Protein AF-A0A7S4VPU8-F1 (afdb_monomer_lite)

InterPro domains:
  IPR015421 Pyridoxal phosphate-dependent transferase, major domain [G3DSA:3.40.640.10] (9-106)
  IPR015422 Pyridoxal phosphate-dependent transferase, small domain [G3DSA:3.90.1150.10] (176-296)
  IPR015424 Pyridoxal phosphate-dependent transferase [SSF53383] (13-294)
  IPR050596 Aspartate/prephenate aminotransferase-like [PTHR46383] (11-150)

Radius of gyration: 25.76 Å; chains: 1; bounding box: 79×57×68 Å

Structure (mmCIF, N/CA/C/O backbone):
data_AF-A0A7S4VPU8-F1
#
_entry.id   AF-A0A7S4VPU8-F1
#
loop_
_atom_site.group_PDB
_atom_site.id
_atom_site.type_symbol
_atom_site.label_atom_id
_atom_site.label_alt_id
_atom_site.label_comp_id
_atom_site.label_asym_id
_atom_site.label_entity_id
_atom_site.label_seq_id
_atom_site.pdbx_PDB_ins_code
_atom_site.Cartn_x
_atom_site.Cartn_y
_atom_site.Cartn_z
_atom_site.occupancy
_atom_site.B_iso_or_equiv
_atom_site.auth_seq_id
_atom_site.auth_comp_id
_atom_site.auth_asym_id
_atom_site.auth_atom_id
_atom_site.pdbx_PDB_model_num
ATOM 1 N N . GLU A 1 1 ? 21.324 -26.898 -9.866 1.00 48.62 1 GLU A N 1
ATOM 2 C CA . GLU A 1 1 ? 22.417 -27.744 -9.329 1.00 48.62 1 GLU A CA 1
ATOM 3 C C . GLU A 1 1 ? 23.823 -27.200 -9.568 1.00 48.62 1 GLU A C 1
ATOM 5 O O . GLU A 1 1 ? 24.450 -26.834 -8.589 1.00 48.62 1 GLU A O 1
ATOM 10 N N . LYS A 1 2 ? 24.338 -27.061 -10.803 1.00 48.16 2 LYS A N 1
ATOM 11 C CA . LYS A 1 2 ? 25.737 -26.606 -11.018 1.00 48.16 2 LYS A CA 1
ATOM 12 C C . LYS A 1 2 ? 26.079 -25.228 -10.414 1.00 48.16 2 LYS A C 1
ATOM 14 O O . LYS A 1 2 ? 27.181 -25.059 -9.912 1.00 48.16 2 LYS A O 1
ATOM 19 N N . GLN A 1 3 ? 25.147 -24.268 -10.412 1.00 48.28 3 GLN A N 1
ATOM 20 C CA . GLN A 1 3 ? 25.337 -22.964 -9.749 1.00 48.28 3 GLN A CA 1
ATOM 21 C C . GLN A 1 3 ? 25.346 -23.055 -8.215 1.00 48.28 3 GLN A C 1
ATOM 23 O O . GLN A 1 3 ? 26.164 -22.396 -7.591 1.00 48.28 3 GLN A O 1
ATOM 28 N N . LEU A 1 4 ? 24.500 -23.907 -7.626 1.00 52.94 4 LEU A N 1
ATOM 29 C CA . LEU A 1 4 ? 24.455 -24.160 -6.177 1.00 52.94 4 LEU A CA 1
ATOM 30 C C . LEU A 1 4 ? 25.740 -24.829 -5.670 1.00 52.94 4 LEU A C 1
ATOM 32 O O . LEU A 1 4 ? 26.166 -24.574 -4.554 1.00 52.94 4 LEU A O 1
ATOM 36 N N . ILE A 1 5 ? 26.377 -25.655 -6.504 1.00 59.97 5 ILE A N 1
ATOM 37 C CA . ILE A 1 5 ? 27.659 -26.300 -6.181 1.00 59.97 5 ILE A CA 1
ATOM 38 C C . ILE A 1 5 ? 28.826 -25.297 -6.255 1.00 59.97 5 ILE A C 1
ATOM 40 O O . ILE A 1 5 ? 29.767 -25.396 -5.477 1.00 59.97 5 ILE A O 1
ATOM 44 N N . LEU A 1 6 ? 28.776 -24.335 -7.183 1.00 53.00 6 LEU A N 1
ATOM 45 C CA . LEU A 1 6 ? 29.828 -23.324 -7.371 1.00 53.00 6 LEU A CA 1
ATOM 46 C C . LEU A 1 6 ? 29.696 -22.119 -6.430 1.00 53.00 6 LEU A C 1
ATOM 48 O O . LEU A 1 6 ? 30.701 -21.498 -6.098 1.00 53.00 6 LEU A O 1
ATOM 52 N N . TYR A 1 7 ? 28.473 -21.792 -6.013 1.00 60.19 7 TYR A N 1
ATOM 53 C CA . TYR A 1 7 ? 28.160 -20.651 -5.157 1.00 60.19 7 TYR A CA 1
ATOM 54 C C . TYR A 1 7 ? 27.105 -21.064 -4.121 1.00 60.19 7 TYR A C 1
ATOM 56 O O . TYR A 1 7 ? 25.935 -20.683 -4.253 1.00 60.19 7 TYR A O 1
ATOM 64 N N . PRO A 1 8 ? 27.493 -21.867 -3.113 1.00 56.81 8 PRO A N 1
ATOM 65 C CA . PRO A 1 8 ? 26.570 -22.371 -2.094 1.00 56.81 8 PRO A CA 1
ATOM 66 C C . PRO A 1 8 ? 25.862 -21.247 -1.322 1.00 56.81 8 PRO A C 1
ATOM 68 O O . PRO A 1 8 ? 24.729 -21.435 -0.894 1.00 56.81 8 PRO A O 1
ATOM 71 N N . ASP A 1 9 ? 26.474 -20.060 -1.262 1.00 64.31 9 ASP A N 1
ATOM 72 C CA . ASP A 1 9 ? 25.935 -18.865 -0.603 1.00 64.31 9 ASP A CA 1
ATOM 73 C C . ASP A 1 9 ? 25.352 -17.832 -1.589 1.00 64.31 9 ASP A C 1
ATOM 75 O O . ASP A 1 9 ? 25.213 -16.651 -1.264 1.00 64.31 9 ASP A O 1
ATOM 79 N N . SER A 1 10 ? 25.048 -18.230 -2.832 1.00 72.06 10 SER A N 1
ATOM 80 C CA . SER A 1 10 ? 24.437 -17.304 -3.792 1.00 72.06 10 SER A CA 1
ATOM 81 C C . SER A 1 10 ? 22.988 -16.996 -3.417 1.00 72.06 10 SER A C 1
ATOM 83 O O . SER A 1 10 ? 22.146 -17.882 -3.294 1.00 72.06 10 SER A O 1
ATOM 85 N N . PHE A 1 11 ? 22.690 -15.708 -3.277 1.00 84.50 11 PHE A N 1
ATOM 86 C CA . PHE A 1 11 ? 21.339 -15.193 -3.107 1.00 84.50 11 PHE A CA 1
ATOM 87 C C . PHE A 1 11 ? 21.013 -14.215 -4.233 1.00 84.50 11 PHE A C 1
ATOM 89 O O . PHE A 1 11 ? 21.898 -13.659 -4.883 1.00 84.50 11 PHE A O 1
ATOM 96 N N . SER A 1 12 ? 19.723 -14.006 -4.471 1.00 87.12 12 SER A N 1
ATOM 97 C CA . SER A 1 12 ? 19.222 -12.926 -5.317 1.00 87.12 12 SER A CA 1
ATOM 98 C C . SER A 1 12 ? 18.363 -12.003 -4.473 1.00 87.12 12 SER A C 1
ATOM 100 O O . SER A 1 12 ? 17.673 -12.449 -3.557 1.00 87.12 12 SER A O 1
ATOM 102 N N . VAL A 1 13 ? 18.407 -10.715 -4.784 1.00 90.94 13 VAL A N 1
ATOM 103 C CA . VAL A 1 13 ? 17.606 -9.695 -4.111 1.00 90.94 13 VAL A CA 1
ATOM 104 C C . VAL A 1 13 ? 16.544 -9.219 -5.087 1.00 90.94 13 VAL A C 1
ATOM 106 O O . VAL A 1 13 ? 16.871 -8.729 -6.164 1.00 90.94 13 VAL A O 1
ATOM 109 N N . LEU A 1 14 ? 15.273 -9.353 -4.718 1.00 93.88 14 LEU A N 1
ATOM 110 C CA . LEU A 1 14 ? 14.167 -8.780 -5.476 1.00 93.88 14 LEU A CA 1
ATOM 111 C C . LEU A 1 14 ? 13.757 -7.454 -4.834 1.00 93.88 14 LEU A C 1
ATOM 113 O O . LEU A 1 14 ? 13.316 -7.425 -3.688 1.00 93.88 14 LEU A O 1
ATOM 117 N N . LEU A 1 15 ? 13.899 -6.367 -5.582 1.00 93.75 15 LEU A N 1
ATOM 118 C CA . LEU A 1 15 ? 13.431 -5.042 -5.204 1.00 93.75 15 LEU A CA 1
ATOM 119 C C . LEU A 1 15 ? 12.098 -4.772 -5.894 1.00 93.75 15 LEU A C 1
ATOM 121 O O . LEU A 1 15 ? 12.052 -4.459 -7.085 1.00 93.75 15 LEU A O 1
ATOM 125 N N . ASP A 1 16 ? 11.014 -4.919 -5.140 1.00 92.75 16 ASP A N 1
ATOM 126 C CA . ASP A 1 16 ? 9.670 -4.559 -5.583 1.00 92.75 16 ASP A CA 1
ATOM 127 C C . ASP A 1 16 ? 9.411 -3.070 -5.305 1.00 92.75 16 ASP A C 1
ATOM 129 O O . ASP A 1 16 ? 8.914 -2.676 -4.250 1.00 92.75 16 ASP A O 1
ATOM 133 N N . GLU A 1 17 ? 9.801 -2.222 -6.256 1.00 91.00 17 GLU A N 1
ATOM 134 C CA . GLU A 1 17 ? 9.734 -0.761 -6.149 1.00 91.00 17 GLU A CA 1
ATOM 135 C C . GLU A 1 17 ? 8.535 -0.189 -6.931 1.00 91.00 17 GLU A C 1
ATOM 137 O O . GLU A 1 17 ? 8.572 0.902 -7.498 1.00 91.00 17 GLU A O 1
ATOM 142 N N . VAL A 1 18 ? 7.408 -0.906 -6.965 1.00 91.19 18 VAL A N 1
ATOM 143 C CA . VAL A 1 18 ? 6.222 -0.486 -7.738 1.00 91.19 18 VAL A CA 1
ATOM 144 C C . VAL A 1 18 ? 5.605 0.842 -7.282 1.00 91.19 18 VAL A C 1
ATOM 146 O O . VAL A 1 18 ? 4.881 1.464 -8.057 1.00 91.19 18 VAL A O 1
ATOM 149 N N . TYR A 1 19 ? 5.882 1.305 -6.060 1.00 88.69 19 TYR A N 1
ATOM 150 C CA . TYR A 1 19 ? 5.407 2.601 -5.553 1.00 88.69 19 TYR A CA 1
ATOM 151 C C . TYR A 1 19 ? 6.328 3.783 -5.878 1.00 88.69 19 TYR A C 1
ATOM 153 O O . TYR A 1 19 ? 5.991 4.918 -5.532 1.00 88.69 19 TYR A O 1
ATOM 161 N N . THR A 1 20 ? 7.442 3.555 -6.580 1.00 83.88 20 THR A N 1
ATOM 162 C CA . THR A 1 20 ? 8.326 4.627 -7.052 1.00 83.88 20 THR A CA 1
ATOM 163 C C . THR A 1 20 ? 7.531 5.700 -7.797 1.00 83.88 20 THR A C 1
ATOM 165 O O . THR A 1 20 ? 6.720 5.394 -8.674 1.00 83.88 20 THR A O 1
ATOM 168 N N . GLY A 1 21 ? 7.732 6.963 -7.408 1.00 77.25 21 GLY A N 1
ATOM 169 C CA . GLY A 1 21 ? 6.981 8.122 -7.904 1.00 77.25 21 GLY A CA 1
ATOM 170 C C . GLY A 1 21 ? 5.843 8.597 -6.989 1.00 77.25 21 GLY A C 1
ATOM 171 O O . GLY A 1 21 ? 5.365 9.715 -7.163 1.00 77.25 21 GLY A O 1
ATOM 172 N N . ILE A 1 22 ? 5.428 7.802 -5.993 1.00 79.12 22 ILE A N 1
ATOM 173 C CA . ILE A 1 22 ? 4.478 8.207 -4.925 1.00 79.12 22 ILE A CA 1
ATOM 174 C C . ILE A 1 22 ? 5.218 8.504 -3.609 1.00 79.12 22 ILE A C 1
ATOM 176 O O . ILE A 1 22 ? 4.622 8.880 -2.601 1.00 79.12 22 ILE A O 1
ATOM 180 N N . ASP A 1 23 ? 6.539 8.367 -3.614 1.00 71.25 23 ASP A N 1
ATOM 181 C CA . ASP A 1 23 ? 7.412 8.661 -2.493 1.00 71.25 23 ASP A CA 1
ATOM 182 C C . ASP A 1 23 ? 7.224 10.084 -1.961 1.00 71.25 23 ASP A C 1
ATOM 184 O O . ASP A 1 23 ? 7.377 11.079 -2.669 1.00 71.25 23 ASP A O 1
ATOM 188 N N . GLY A 1 24 ? 6.811 10.154 -0.696 1.00 56.97 24 GLY A N 1
ATOM 189 C CA . GLY A 1 24 ? 6.490 11.395 -0.019 1.00 56.97 24 GLY A CA 1
ATOM 190 C C . GLY A 1 24 ? 7.763 12.118 0.374 1.00 56.97 24 GLY A C 1
ATOM 191 O O . GLY A 1 24 ? 8.308 11.843 1.435 1.00 56.97 24 GLY A O 1
ATOM 192 N N . ASP A 1 25 ? 8.194 13.062 -0.452 1.00 57.09 25 ASP A N 1
ATOM 193 C CA . ASP A 1 25 ? 9.093 14.112 0.002 1.00 57.09 25 ASP A CA 1
ATOM 194 C C . ASP A 1 25 ? 8.742 15.438 -0.667 1.00 57.09 25 ASP A C 1
ATOM 196 O O . ASP A 1 25 ? 9.313 15.870 -1.669 1.00 57.09 25 ASP A O 1
ATOM 200 N N . VAL A 1 26 ? 7.681 16.045 -0.141 1.00 54.47 26 VAL A N 1
ATOM 201 C CA . VAL A 1 26 ? 7.281 17.401 -0.494 1.00 54.47 26 VAL A CA 1
ATOM 202 C C . VAL A 1 26 ? 7.466 18.256 0.753 1.00 54.47 26 VAL A C 1
ATOM 204 O O . VAL A 1 26 ? 6.573 18.347 1.592 1.00 54.47 26 VAL A O 1
ATOM 207 N N . GLY A 1 27 ? 8.638 18.876 0.875 1.00 53.28 27 GLY A N 1
ATOM 208 C CA . GLY A 1 27 ? 8.821 20.034 1.750 1.00 53.28 27 GLY A CA 1
ATOM 209 C C . GLY A 1 27 ? 9.150 19.750 3.213 1.00 53.28 27 GLY A C 1
ATOM 210 O O . GLY A 1 27 ? 8.793 20.564 4.060 1.00 53.28 27 GLY A O 1
ATOM 211 N N . TYR A 1 28 ? 9.831 18.648 3.543 1.00 48.34 28 TYR A N 1
ATOM 212 C CA . TYR A 1 28 ? 10.593 18.630 4.792 1.00 48.34 28 TYR A CA 1
ATOM 213 C C . TYR A 1 28 ? 12.040 18.987 4.484 1.00 48.34 28 TYR A C 1
ATOM 215 O O . TYR A 1 28 ? 12.716 18.264 3.758 1.00 48.34 28 TYR A O 1
ATOM 223 N N . GLU A 1 29 ? 12.502 20.119 5.011 1.00 48.03 29 GLU A N 1
ATOM 224 C CA . GLU A 1 29 ? 13.916 20.488 5.006 1.00 48.03 29 GLU A CA 1
ATOM 225 C C . GLU A 1 29 ? 14.699 19.378 5.732 1.00 48.03 29 GLU A C 1
ATOM 227 O O . GLU A 1 29 ? 14.724 19.313 6.958 1.00 48.03 29 GLU A O 1
ATOM 232 N N . GLY A 1 30 ? 15.241 18.420 4.975 1.00 51.25 30 GLY A N 1
ATOM 233 C CA . GLY A 1 30 ? 15.944 17.244 5.504 1.00 51.25 30 GLY A CA 1
ATOM 234 C C . GLY A 1 30 ? 15.257 15.892 5.280 1.00 51.25 30 GLY A C 1
ATOM 235 O O . GLY A 1 30 ? 15.812 14.871 5.685 1.00 51.25 30 GLY A O 1
ATOM 236 N N . GLY A 1 31 ? 14.094 15.844 4.624 1.00 51.44 31 GLY A N 1
ATOM 237 C CA . GLY A 1 31 ? 13.607 14.606 4.019 1.00 51.44 31 GLY A CA 1
ATOM 238 C C . GLY A 1 31 ? 14.534 14.218 2.868 1.00 51.44 31 GLY A C 1
ATOM 239 O O . GLY A 1 31 ? 14.919 15.057 2.058 1.00 51.44 31 GLY A O 1
ATOM 240 N N . GLY A 1 32 ? 14.998 12.973 2.846 1.00 57.16 32 GLY A N 1
ATOM 241 C CA . GLY A 1 32 ? 15.612 12.416 1.651 1.00 57.16 32 GLY A CA 1
ATOM 242 C C . GLY A 1 32 ? 14.512 11.750 0.841 1.00 57.16 32 GLY A C 1
ATOM 243 O O . GLY A 1 32 ? 13.932 10.777 1.323 1.00 57.16 32 GLY A O 1
ATOM 244 N N . GLY A 1 33 ? 14.235 12.242 -0.369 1.00 65.50 33 GLY A N 1
ATOM 245 C CA . GLY A 1 33 ? 13.358 11.555 -1.322 1.00 65.50 33 GLY A CA 1
ATOM 246 C C . GLY A 1 33 ? 13.757 10.086 -1.484 1.00 65.50 33 GLY A C 1
ATOM 247 O O . GLY A 1 33 ? 14.903 9.724 -1.195 1.00 65.50 33 GLY A O 1
ATOM 248 N N . HIS A 1 34 ? 12.829 9.225 -1.926 1.00 74.44 34 HIS A N 1
ATOM 249 C CA . HIS A 1 34 ? 13.103 7.789 -1.997 1.00 74.44 34 HIS A CA 1
ATOM 250 C C . HIS A 1 34 ? 14.383 7.536 -2.790 1.00 74.44 34 HIS A C 1
ATOM 252 O O . HIS A 1 34 ? 14.505 7.877 -3.969 1.00 74.44 34 HIS A O 1
ATOM 258 N N . ALA A 1 35 ? 15.351 6.928 -2.118 1.00 75.38 35 ALA A N 1
ATOM 259 C CA . ALA A 1 35 ? 16.591 6.510 -2.723 1.00 75.38 35 ALA A CA 1
ATOM 260 C C . ALA A 1 35 ? 16.571 4.988 -2.806 1.00 75.38 35 ALA A C 1
ATOM 262 O O . ALA A 1 35 ? 16.745 4.308 -1.794 1.00 75.38 35 ALA A O 1
ATOM 263 N N . SER A 1 36 ? 16.364 4.468 -4.019 1.00 82.75 36 SER A N 1
ATOM 264 C CA . SER A 1 36 ? 16.482 3.035 -4.285 1.00 82.75 36 SER A CA 1
ATOM 265 C C . SER A 1 36 ? 17.820 2.521 -3.756 1.00 82.75 36 SER A C 1
ATOM 267 O O . SER A 1 36 ? 18.866 3.158 -3.947 1.00 82.75 36 SER A O 1
ATOM 269 N N . ILE A 1 37 ? 17.811 1.338 -3.139 1.00 85.06 37 ILE A N 1
ATOM 270 C CA . ILE A 1 37 ? 19.037 0.686 -2.656 1.00 85.06 37 ILE A CA 1
ATOM 271 C C . ILE A 1 37 ? 20.047 0.473 -3.793 1.00 85.06 37 ILE A C 1
ATOM 273 O O . ILE A 1 37 ? 21.251 0.469 -3.544 1.00 85.06 37 ILE A O 1
ATOM 277 N N . LEU A 1 38 ? 19.594 0.409 -5.054 1.00 86.62 38 LEU A N 1
ATOM 278 C CA . LEU A 1 38 ? 20.466 0.377 -6.232 1.00 86.62 38 LEU A CA 1
ATOM 279 C C . LEU A 1 38 ? 21.478 1.529 -6.264 1.00 86.62 38 LEU A C 1
ATOM 281 O O . LEU A 1 38 ? 22.622 1.331 -6.688 1.00 86.62 38 LEU A O 1
ATOM 285 N N . LYS A 1 39 ? 21.090 2.717 -5.780 1.00 85.50 39 LYS A N 1
ATOM 286 C CA . LYS A 1 39 ? 21.964 3.896 -5.706 1.00 85.50 39 LYS A CA 1
ATOM 287 C C . LYS A 1 39 ? 23.205 3.624 -4.853 1.00 85.50 39 LYS A C 1
ATOM 289 O O . LYS A 1 39 ? 24.291 4.066 -5.215 1.00 85.50 39 LYS A O 1
ATOM 294 N N . TYR A 1 40 ? 23.047 2.859 -3.775 1.00 88.06 40 TYR A N 1
ATOM 295 C CA . TYR A 1 40 ? 24.095 2.566 -2.792 1.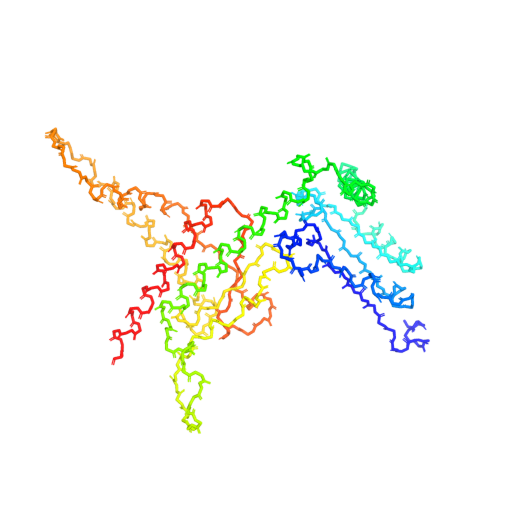00 88.06 40 TYR A CA 1
ATOM 296 C C . TYR A 1 40 ? 24.700 1.164 -2.942 1.00 88.06 40 TYR A C 1
ATOM 298 O O . TYR A 1 40 ? 25.739 0.872 -2.354 1.00 88.06 40 TYR A O 1
ATOM 306 N N . ALA A 1 41 ? 24.071 0.291 -3.731 1.00 88.94 41 ALA A N 1
ATOM 307 C CA . ALA A 1 41 ? 24.530 -1.072 -3.949 1.00 88.94 41 ALA A CA 1
ATOM 308 C C . ALA A 1 41 ? 25.903 -1.101 -4.639 1.00 88.94 41 ALA A C 1
ATOM 310 O O . ALA A 1 41 ? 26.120 -0.420 -5.647 1.00 88.94 41 ALA A O 1
ATOM 311 N N . SER A 1 42 ? 26.807 -1.941 -4.127 1.00 90.56 42 SER A N 1
ATOM 312 C CA . SER A 1 42 ? 28.092 -2.226 -4.771 1.00 90.56 42 SER A CA 1
ATOM 313 C C . SER A 1 42 ? 27.882 -2.890 -6.142 1.00 90.56 42 SER A C 1
ATOM 315 O O . SER A 1 42 ? 26.840 -3.513 -6.368 1.00 90.56 42 SER A O 1
ATOM 317 N N . PRO A 1 43 ? 28.861 -2.833 -7.066 1.00 87.94 43 PRO A N 1
ATOM 318 C CA . PRO A 1 43 ? 28.749 -3.510 -8.360 1.00 87.94 43 PRO A CA 1
ATOM 319 C C . PRO A 1 43 ? 28.426 -5.007 -8.242 1.00 87.94 43 PRO A C 1
ATOM 321 O O . PRO A 1 43 ? 27.606 -5.520 -8.997 1.00 87.94 43 PRO A O 1
ATOM 324 N N . ALA A 1 44 ? 29.016 -5.694 -7.256 1.00 86.06 44 ALA A N 1
ATOM 325 C CA . ALA A 1 44 ? 28.739 -7.105 -6.996 1.00 86.06 44 ALA A CA 1
ATOM 326 C C . ALA A 1 44 ? 27.279 -7.340 -6.574 1.00 86.06 44 ALA A C 1
ATOM 328 O O . ALA A 1 44 ? 26.641 -8.259 -7.078 1.00 86.06 44 ALA A O 1
ATOM 329 N N . LEU A 1 45 ? 26.732 -6.484 -5.704 1.00 86.56 45 LEU A N 1
ATOM 330 C CA . LEU A 1 45 ? 25.343 -6.588 -5.258 1.00 86.56 45 LEU A CA 1
ATOM 331 C C . LEU A 1 45 ? 24.350 -6.260 -6.387 1.00 86.56 45 LEU A C 1
ATOM 333 O O . LEU A 1 45 ? 23.330 -6.929 -6.516 1.00 86.56 45 LEU A O 1
ATOM 337 N N . ARG A 1 46 ? 24.658 -5.285 -7.254 1.00 88.44 46 ARG A N 1
ATOM 338 C CA . ARG A 1 46 ? 23.816 -4.952 -8.421 1.00 88.44 46 ARG A CA 1
ATOM 339 C C . ARG A 1 46 ? 23.627 -6.144 -9.365 1.00 88.44 46 ARG A C 1
ATOM 341 O O . ARG A 1 46 ? 22.527 -6.332 -9.871 1.00 88.44 46 ARG A O 1
ATOM 348 N N . ASN A 1 47 ? 24.653 -6.987 -9.514 1.00 87.75 47 ASN A N 1
ATOM 349 C CA . ASN A 1 47 ? 24.609 -8.192 -10.354 1.00 87.75 47 ASN A CA 1
ATOM 350 C C . ASN A 1 47 ? 23.669 -9.287 -9.845 1.00 87.75 47 ASN A C 1
ATOM 352 O O . ASN A 1 47 ? 23.354 -10.201 -10.600 1.00 87.75 47 ASN A O 1
ATOM 356 N N . VAL A 1 48 ? 23.214 -9.205 -8.595 1.00 87.69 48 VAL A N 1
ATOM 357 C CA . VAL A 1 48 ? 22.259 -10.161 -8.017 1.00 87.69 48 VAL A CA 1
ATOM 358 C C . VAL A 1 48 ? 20.925 -9.512 -7.647 1.00 87.69 48 VAL A C 1
ATOM 360 O O . VAL A 1 48 ? 20.053 -10.174 -7.085 1.00 87.69 48 VAL A O 1
ATOM 363 N N . ILE A 1 49 ? 20.753 -8.223 -7.958 1.00 92.25 49 ILE A N 1
ATOM 364 C CA . ILE A 1 49 ? 19.504 -7.498 -7.753 1.00 92.25 49 ILE A CA 1
ATOM 365 C C . ILE A 1 49 ? 18.639 -7.581 -9.013 1.00 92.25 49 ILE A C 1
ATOM 367 O O . ILE A 1 49 ? 19.076 -7.235 -10.112 1.00 92.25 49 ILE A O 1
ATOM 371 N N . PHE A 1 50 ? 17.378 -7.949 -8.820 1.00 94.25 50 PHE A N 1
ATOM 372 C CA . PHE A 1 50 ? 16.294 -7.715 -9.762 1.00 94.25 50 PHE A CA 1
ATOM 373 C C . PHE A 1 50 ? 15.454 -6.555 -9.249 1.00 94.25 50 PHE A C 1
ATOM 375 O O . PHE A 1 50 ? 14.886 -6.645 -8.164 1.00 94.25 50 PHE A O 1
ATOM 382 N N . ILE A 1 51 ? 15.341 -5.483 -10.021 1.00 93.94 51 ILE A N 1
ATOM 383 C CA . ILE A 1 51 ? 14.377 -4.419 -9.743 1.00 93.94 51 ILE A CA 1
ATOM 384 C C . ILE A 1 51 ? 13.117 -4.643 -10.564 1.00 93.94 51 ILE A C 1
ATOM 386 O O . ILE A 1 51 ? 13.197 -4.921 -11.759 1.00 93.94 51 ILE A O 1
ATOM 390 N N . THR A 1 52 ? 11.963 -4.506 -9.920 1.00 94.00 52 THR A N 1
ATOM 391 C CA . THR A 1 52 ? 10.646 -4.552 -10.553 1.00 94.00 52 THR A CA 1
ATOM 392 C C . THR A 1 52 ? 9.958 -3.208 -10.375 1.00 94.00 52 THR A C 1
ATOM 394 O O . THR A 1 52 ? 9.748 -2.762 -9.249 1.00 94.00 52 THR A O 1
ATOM 397 N N . LEU A 1 53 ? 9.575 -2.579 -11.487 1.00 91.62 53 LEU A N 1
ATOM 398 C CA . LEU A 1 53 ? 8.734 -1.380 -11.504 1.00 91.62 53 LEU A CA 1
ATOM 399 C C . LEU A 1 53 ? 7.432 -1.666 -12.259 1.00 91.62 53 LEU A C 1
ATOM 401 O O . LEU A 1 53 ? 7.388 -2.499 -13.166 1.00 91.62 53 LEU A O 1
ATOM 405 N N . SER A 1 54 ? 6.359 -0.946 -11.925 1.00 93.12 54 SER A N 1
ATOM 406 C CA . SER A 1 54 ? 5.060 -1.083 -12.594 1.00 93.12 54 SER A CA 1
ATOM 407 C C . SER A 1 54 ? 4.390 0.263 -12.820 1.00 93.12 54 SER A C 1
ATOM 409 O O . SER A 1 54 ? 4.369 1.108 -11.929 1.00 93.12 54 SER A O 1
ATOM 411 N N . ILE A 1 55 ? 3.725 0.419 -13.970 1.00 92.62 55 ILE A N 1
ATOM 412 C CA . ILE A 1 55 ? 2.862 1.582 -14.234 1.00 92.62 55 ILE A CA 1
ATOM 413 C C . ILE A 1 55 ? 1.544 1.547 -13.468 1.00 92.62 55 ILE A C 1
ATOM 415 O O . ILE A 1 55 ? 0.802 2.521 -13.495 1.00 92.62 55 ILE A O 1
ATOM 419 N N . SER A 1 56 ? 1.240 0.457 -12.761 1.00 91.12 56 SER A N 1
ATOM 420 C CA . SER A 1 56 ? -0.029 0.311 -12.042 1.00 91.12 56 SER A CA 1
ATOM 421 C C . SER A 1 56 ? -0.212 1.312 -10.901 1.00 91.12 56 SER A C 1
ATOM 423 O O . SER A 1 56 ? -1.328 1.493 -10.418 1.00 91.12 56 SER A O 1
ATOM 425 N N . LYS A 1 57 ? 0.893 1.888 -10.419 1.00 88.81 57 LYS A N 1
ATOM 426 C CA . LYS A 1 57 ? 0.963 2.720 -9.216 1.00 88.81 57 LYS A CA 1
ATOM 427 C C . LYS A 1 57 ? 1.725 4.008 -9.540 1.00 88.81 57 LYS A C 1
ATOM 429 O O . LYS A 1 57 ? 1.279 4.744 -10.406 1.00 88.81 57 LYS A O 1
ATOM 434 N N . GLY A 1 58 ? 2.843 4.302 -8.881 1.00 78.75 58 GLY A N 1
ATOM 435 C CA . GLY A 1 58 ? 3.455 5.632 -8.946 1.00 78.75 58 GLY A CA 1
ATOM 436 C C . GLY A 1 58 ? 4.038 6.022 -10.291 1.00 78.75 58 GLY A C 1
ATOM 437 O O . GLY A 1 58 ? 3.957 7.187 -10.664 1.00 78.75 58 GLY A O 1
ATOM 438 N N . LEU A 1 59 ? 4.527 5.046 -11.056 1.00 80.06 59 LEU A N 1
ATOM 439 C CA . LEU A 1 59 ? 5.157 5.305 -12.346 1.00 80.06 59 LEU A CA 1
ATOM 440 C C . LEU A 1 59 ? 4.173 5.820 -13.413 1.00 80.06 59 LEU A C 1
ATOM 442 O O . LEU A 1 59 ? 4.576 6.570 -14.295 1.00 80.06 59 LEU A O 1
ATOM 446 N N . GLY A 1 60 ? 2.896 5.425 -13.358 1.00 83.50 60 GLY A N 1
ATOM 447 C CA . GLY A 1 60 ? 1.924 5.809 -14.392 1.00 83.50 60 GLY A CA 1
ATOM 448 C C . GLY A 1 60 ? 0.453 5.847 -13.979 1.00 83.50 60 GLY A C 1
ATOM 449 O O . GLY A 1 60 ? -0.373 6.290 -14.767 1.00 83.50 60 GLY A O 1
ATOM 450 N N . GLY A 1 61 ? 0.094 5.388 -12.779 1.00 86.88 61 GLY A N 1
ATOM 451 C CA . GLY A 1 61 ? -1.285 5.387 -12.280 1.00 86.88 61 GLY A CA 1
ATOM 452 C C . GLY A 1 61 ? -2.264 4.563 -13.124 1.00 86.88 61 GLY A C 1
ATOM 453 O O . GLY A 1 61 ? -3.464 4.811 -13.075 1.00 86.88 61 GLY A O 1
ATOM 454 N N . ALA A 1 62 ? -1.773 3.598 -13.906 1.00 90.25 62 ALA A N 1
ATOM 455 C CA . ALA A 1 62 ? -2.529 2.885 -14.933 1.00 90.25 62 ALA A CA 1
ATOM 456 C C . ALA A 1 62 ? -2.602 1.368 -14.651 1.00 90.25 62 ALA A C 1
ATOM 458 O O . ALA A 1 62 ? -2.048 0.563 -15.405 1.00 90.25 62 ALA A O 1
ATOM 459 N N . PRO A 1 63 ? -3.290 0.922 -13.579 1.00 91.06 63 PRO A N 1
ATOM 460 C CA . PRO A 1 63 ? -3.350 -0.498 -13.210 1.00 91.06 63 PRO A CA 1
ATOM 461 C C . PRO A 1 63 ? -3.959 -1.387 -14.302 1.00 91.06 63 PRO A C 1
ATOM 463 O O . PRO A 1 63 ? -3.539 -2.533 -14.467 1.00 91.06 63 PRO A O 1
ATOM 466 N N . GLY A 1 64 ? -4.901 -0.858 -15.090 1.00 92.44 64 GLY A N 1
ATOM 467 C CA . GLY A 1 64 ? -5.514 -1.571 -16.215 1.00 92.44 64 GLY A CA 1
ATOM 468 C C . GLY A 1 64 ? -4.572 -1.810 -17.396 1.00 92.44 64 GLY A C 1
ATOM 469 O O . GLY A 1 64 ? -4.815 -2.709 -18.193 1.00 92.44 64 GLY A O 1
ATOM 470 N N . ALA A 1 65 ? -3.469 -1.064 -17.492 1.00 92.81 65 ALA A N 1
ATOM 471 C CA . ALA A 1 65 ? -2.508 -1.245 -18.571 1.00 92.81 65 ALA A CA 1
ATOM 472 C C . ALA A 1 65 ? -1.600 -2.461 -18.353 1.00 92.81 65 ALA A C 1
ATOM 474 O O . ALA A 1 65 ? -1.009 -2.939 -19.316 1.00 92.81 65 ALA A O 1
ATOM 475 N N . ARG A 1 66 ? -1.515 -3.007 -17.128 1.00 92.75 66 ARG A N 1
ATOM 476 C CA . ARG A 1 66 ? -0.834 -4.287 -16.842 1.00 92.75 66 ARG A CA 1
ATOM 477 C C . ARG A 1 66 ? 0.596 -4.364 -17.398 1.00 92.75 66 ARG A C 1
ATOM 479 O O . ARG A 1 66 ? 1.019 -5.412 -17.875 1.00 92.75 66 ARG A O 1
ATOM 486 N N . ALA A 1 67 ? 1.336 -3.258 -17.329 1.00 94.50 67 ALA A N 1
ATOM 487 C CA . ALA A 1 67 ? 2.745 -3.224 -17.694 1.00 94.50 67 ALA A CA 1
ATOM 488 C C . ALA A 1 67 ? 3.650 -2.913 -16.501 1.00 94.50 67 ALA A C 1
ATOM 490 O O . ALA A 1 67 ? 3.275 -2.324 -15.480 1.00 94.50 67 ALA A O 1
ATOM 491 N N . GLY A 1 68 ? 4.884 -3.339 -16.674 1.00 93.56 68 GLY A N 1
ATOM 492 C CA . GLY A 1 68 ? 5.999 -3.119 -15.787 1.00 93.56 68 GLY A CA 1
ATOM 493 C C . GLY A 1 68 ? 7.254 -3.569 -16.506 1.00 93.56 68 GLY A C 1
ATOM 494 O O . GLY A 1 68 ? 7.186 -4.091 -17.622 1.00 93.56 68 GLY A O 1
ATOM 495 N N . PHE A 1 69 ? 8.389 -3.370 -15.867 1.00 90.81 69 PHE A N 1
ATOM 496 C CA . PHE A 1 69 ? 9.619 -3.976 -16.331 1.00 90.81 69 PHE A CA 1
ATOM 497 C C . PHE A 1 69 ? 10.378 -4.546 -15.149 1.00 90.81 69 PHE A C 1
ATOM 499 O O . PHE A 1 69 ? 10.243 -4.092 -14.010 1.00 90.81 69 PHE A O 1
ATOM 506 N N . VAL A 1 70 ? 11.173 -5.554 -15.469 1.00 93.12 70 VAL A N 1
ATOM 507 C CA . VAL A 1 70 ? 12.164 -6.128 -14.581 1.00 93.12 70 VAL A CA 1
ATOM 508 C C . VAL A 1 70 ? 13.534 -5.839 -15.174 1.00 93.12 70 VAL A C 1
ATOM 510 O O . VAL A 1 70 ? 13.723 -5.966 -16.385 1.00 93.12 70 VAL A O 1
ATOM 513 N N . ALA A 1 71 ? 14.477 -5.411 -14.343 1.00 92.06 71 ALA A N 1
ATOM 514 C CA . ALA A 1 71 ? 15.854 -5.189 -14.757 1.00 92.06 71 ALA A CA 1
ATOM 515 C C . ALA A 1 71 ? 16.827 -5.846 -13.778 1.00 92.06 71 ALA A C 1
ATOM 517 O O . ALA A 1 71 ? 16.607 -5.855 -12.569 1.00 92.06 71 ALA A O 1
ATOM 518 N N . CYS A 1 72 ? 17.914 -6.380 -14.320 1.00 91.38 72 CYS A N 1
ATOM 519 C CA . CYS A 1 72 ? 19.045 -6.939 -13.592 1.00 91.38 72 CYS A CA 1
ATOM 520 C C . CYS A 1 72 ? 20.309 -6.651 -14.409 1.00 91.38 72 CYS A C 1
ATOM 522 O O . CYS A 1 72 ? 20.252 -6.657 -15.642 1.00 91.38 72 CYS A O 1
ATOM 524 N N . THR A 1 73 ? 21.440 -6.376 -13.756 1.00 89.31 73 THR A N 1
ATOM 525 C CA . THR A 1 73 ? 22.693 -6.113 -14.483 1.00 89.31 73 THR A CA 1
ATOM 526 C C . THR A 1 73 ? 23.354 -7.391 -15.006 1.00 89.31 73 THR A C 1
ATOM 528 O O . THR A 1 73 ? 24.134 -7.309 -15.954 1.00 89.31 73 THR A O 1
ATOM 531 N N . ASP A 1 74 ? 23.033 -8.570 -14.456 1.00 88.69 74 ASP A N 1
ATOM 532 C CA . ASP A 1 74 ? 23.480 -9.853 -15.015 1.00 88.69 74 ASP A CA 1
ATOM 533 C C . ASP A 1 74 ? 22.588 -10.263 -16.197 1.00 88.69 74 ASP A C 1
ATOM 535 O O . ASP A 1 74 ? 21.454 -10.729 -16.045 1.00 88.69 74 ASP A O 1
ATOM 539 N N . THR A 1 75 ? 23.127 -10.115 -17.406 1.00 90.19 75 THR A N 1
ATOM 540 C CA . THR A 1 75 ? 22.432 -10.446 -18.655 1.00 90.19 75 THR A CA 1
ATOM 541 C C . THR A 1 75 ? 22.055 -11.923 -18.754 1.00 90.19 75 THR A C 1
ATOM 543 O O . THR A 1 75 ? 21.017 -12.245 -19.326 1.00 90.19 75 THR A O 1
ATOM 546 N N . ARG A 1 76 ? 22.821 -12.829 -18.132 1.00 88.81 76 ARG A N 1
ATOM 547 C CA . ARG A 1 76 ? 22.524 -14.272 -18.148 1.00 88.81 76 ARG A CA 1
ATOM 548 C C . ARG A 1 76 ? 21.236 -14.566 -17.390 1.00 88.81 76 ARG A C 1
ATOM 550 O O . ARG A 1 76 ? 20.453 -15.418 -17.805 1.00 88.81 76 ARG A O 1
ATOM 557 N N . LEU A 1 77 ? 21.001 -13.857 -16.286 1.00 87.50 77 LEU A N 1
ATOM 558 C CA . LEU A 1 77 ? 19.756 -13.963 -15.530 1.00 87.50 77 LEU A CA 1
ATOM 559 C C . LEU A 1 77 ? 18.575 -13.411 -16.339 1.00 87.50 77 LEU A C 1
ATOM 561 O O . LEU A 1 77 ? 17.523 -14.050 -16.399 1.00 87.50 77 LEU A O 1
ATOM 565 N N . MET A 1 78 ? 18.766 -12.287 -17.034 1.00 91.19 78 MET A N 1
ATOM 566 C CA . MET A 1 78 ? 17.741 -11.715 -17.915 1.00 91.19 78 MET A CA 1
ATOM 567 C C . MET A 1 78 ? 17.395 -12.614 -19.111 1.00 91.19 78 MET A C 1
ATOM 569 O O . MET A 1 78 ? 16.227 -12.671 -19.505 1.00 91.19 78 MET A O 1
ATOM 573 N N . ASP A 1 79 ? 18.349 -13.383 -19.642 1.00 92.50 79 ASP A N 1
ATOM 574 C CA . ASP A 1 79 ? 18.075 -14.393 -20.674 1.00 92.50 79 ASP A CA 1
ATOM 575 C C . ASP A 1 79 ? 17.128 -15.482 -20.157 1.00 92.50 79 ASP A C 1
ATOM 577 O O . ASP A 1 79 ? 16.219 -15.926 -20.864 1.00 92.50 79 ASP A O 1
ATOM 581 N N . HIS A 1 80 ? 17.314 -15.920 -18.908 1.00 91.12 80 HIS A N 1
ATOM 582 C CA . HIS A 1 80 ? 16.419 -16.887 -18.275 1.00 91.12 80 HIS A CA 1
ATOM 583 C C . HIS A 1 80 ? 15.025 -16.303 -18.028 1.00 91.12 80 HIS A C 1
ATOM 585 O O . HIS A 1 80 ? 14.035 -16.964 -18.344 1.00 91.12 80 HIS A O 1
ATOM 591 N N . VAL A 1 81 ? 14.935 -15.060 -17.545 1.00 90.56 81 VAL A N 1
ATOM 592 C CA . VAL A 1 81 ? 13.654 -14.350 -17.378 1.00 90.56 81 VAL A CA 1
ATOM 593 C C . VAL A 1 81 ? 12.916 -14.228 -18.714 1.00 90.56 81 VAL A C 1
ATOM 595 O O . VAL A 1 81 ? 11.728 -14.534 -18.792 1.00 90.56 81 VAL A O 1
ATOM 598 N N . SER A 1 82 ? 13.627 -13.875 -19.786 1.00 91.19 82 SER A N 1
ATOM 599 C CA . SER A 1 82 ? 13.052 -13.747 -21.130 1.00 91.19 82 SER A CA 1
ATOM 600 C C . SER A 1 82 ? 12.517 -15.082 -21.652 1.00 91.19 82 SER A C 1
ATOM 602 O O . SER A 1 82 ? 11.411 -15.137 -22.189 1.00 91.19 82 SER A O 1
ATOM 604 N N . LYS A 1 83 ? 13.244 -16.188 -21.433 1.00 93.25 83 LYS A N 1
ATOM 605 C CA . LYS A 1 83 ? 12.767 -17.542 -21.775 1.00 93.25 83 LYS A CA 1
ATOM 606 C C . LYS A 1 83 ? 11.483 -17.899 -21.026 1.00 93.25 83 LYS A C 1
ATOM 608 O O . LYS A 1 83 ? 10.570 -18.455 -21.631 1.00 93.25 83 LYS A O 1
ATOM 613 N N . ILE A 1 84 ? 11.397 -17.559 -19.737 1.00 91.62 84 ILE A N 1
ATOM 614 C CA . ILE A 1 84 ? 10.185 -17.775 -18.934 1.00 91.62 84 ILE A CA 1
ATOM 615 C C . ILE A 1 84 ? 9.025 -16.941 -19.486 1.00 91.62 84 ILE A C 1
ATOM 617 O O . ILE A 1 84 ? 7.944 -17.487 -19.696 1.00 91.62 84 ILE A O 1
ATOM 621 N N . GLN A 1 85 ? 9.234 -15.652 -19.769 1.00 91.62 85 GLN A N 1
ATOM 622 C CA . GLN A 1 85 ? 8.213 -14.780 -20.363 1.00 91.62 85 GLN A CA 1
ATOM 623 C C . GLN A 1 85 ? 7.690 -15.342 -21.694 1.00 91.62 85 GLN A C 1
ATOM 625 O O . GLN A 1 85 ? 6.477 -15.445 -21.891 1.00 91.62 85 GLN A O 1
ATOM 630 N N . MET A 1 86 ? 8.596 -15.765 -22.581 1.00 90.56 86 MET A N 1
ATOM 631 C CA . MET A 1 86 ? 8.239 -16.370 -23.867 1.00 90.56 86 MET A CA 1
ATOM 632 C C . MET A 1 86 ? 7.431 -17.662 -23.702 1.00 90.56 86 MET A C 1
ATOM 634 O O . MET A 1 86 ? 6.513 -17.901 -24.481 1.00 90.56 86 MET A O 1
ATOM 638 N N . ALA A 1 87 ? 7.750 -18.478 -22.695 1.00 93.00 87 ALA A N 1
ATOM 639 C CA . ALA A 1 87 ? 7.060 -19.738 -22.439 1.00 93.00 87 ALA A CA 1
ATOM 640 C C . ALA A 1 87 ? 5.687 -19.569 -21.762 1.00 93.00 87 ALA A C 1
ATOM 642 O O . ALA A 1 87 ? 4.835 -20.439 -21.918 1.00 93.00 87 ALA A O 1
ATOM 643 N N . THR A 1 88 ? 5.471 -18.496 -20.990 1.00 91.62 88 THR A N 1
ATOM 644 C CA . THR A 1 88 ? 4.322 -18.394 -20.068 1.00 91.62 88 THR A CA 1
ATOM 645 C C . THR A 1 88 ? 3.214 -17.446 -20.511 1.00 91.62 88 THR A C 1
ATOM 647 O O . THR A 1 88 ? 2.049 -17.741 -20.254 1.00 91.62 88 THR A O 1
ATOM 650 N N . GLY A 1 89 ? 3.534 -16.308 -21.132 1.00 77.56 89 GLY A N 1
ATOM 651 C CA . GLY A 1 89 ? 2.560 -15.213 -21.262 1.00 77.56 89 GLY A CA 1
ATOM 652 C C . GLY A 1 89 ? 2.547 -14.487 -22.601 1.00 77.56 89 GLY A C 1
ATOM 653 O O . GLY A 1 89 ? 1.763 -13.553 -22.754 1.00 77.56 89 GLY A O 1
ATOM 654 N N . ALA A 1 90 ? 3.399 -14.893 -23.553 1.00 79.69 90 ALA A N 1
ATOM 655 C CA . ALA A 1 90 ? 3.748 -14.076 -24.716 1.00 79.69 90 ALA A CA 1
ATOM 656 C C . ALA A 1 90 ? 4.181 -12.649 -24.289 1.00 79.69 90 ALA A C 1
ATOM 658 O O . ALA A 1 90 ? 4.529 -12.403 -23.133 1.00 79.69 90 ALA A O 1
ATOM 659 N N . ASN A 1 91 ? 4.238 -11.698 -25.222 1.00 86.25 91 ASN A N 1
ATOM 660 C CA . ASN A 1 91 ? 4.555 -10.307 -24.889 1.00 86.25 91 ASN A CA 1
ATOM 661 C C . ASN A 1 91 ? 3.328 -9.568 -24.337 1.00 86.25 91 ASN A C 1
ATOM 663 O O . ASN A 1 91 ? 2.195 -9.840 -24.731 1.00 86.25 91 ASN A O 1
ATOM 667 N N . ILE A 1 92 ? 3.563 -8.574 -23.473 1.00 90.56 92 ILE A N 1
ATOM 668 C CA . ILE A 1 92 ? 2.516 -7.638 -23.037 1.00 90.56 92 ILE A CA 1
ATOM 669 C C . ILE A 1 92 ? 1.950 -6.847 -24.228 1.00 90.56 92 ILE A C 1
ATOM 671 O O . ILE A 1 92 ? 2.622 -6.690 -25.251 1.00 90.56 92 ILE A O 1
ATOM 675 N N . SER A 1 93 ? 0.726 -6.321 -24.101 1.00 94.00 93 SER A N 1
ATOM 676 C CA . SER A 1 93 ? 0.070 -5.595 -25.199 1.00 94.00 93 SER A CA 1
ATOM 677 C C . SER A 1 93 ? 0.927 -4.424 -25.701 1.00 94.00 93 SER A C 1
ATOM 679 O O . SER A 1 93 ? 1.572 -3.736 -24.907 1.00 94.00 93 SER A O 1
ATOM 681 N N . VAL A 1 94 ? 0.923 -4.171 -27.014 1.00 94.56 94 VAL A N 1
ATOM 682 C CA . VAL A 1 94 ? 1.698 -3.069 -27.616 1.00 94.56 94 VAL A CA 1
ATOM 683 C C . VAL A 1 94 ? 1.315 -1.728 -26.991 1.00 94.56 94 VAL A C 1
ATOM 685 O O . VAL A 1 94 ? 2.188 -0.932 -26.665 1.00 94.56 94 VAL A O 1
ATOM 688 N N . LEU A 1 95 ? 0.022 -1.501 -26.743 1.00 94.31 95 LEU A N 1
ATOM 689 C CA . LEU A 1 95 ? -0.458 -0.291 -26.076 1.00 94.31 95 LEU A CA 1
ATOM 690 C C . LEU A 1 95 ? 0.130 -0.147 -24.663 1.00 94.31 95 LEU A C 1
ATOM 692 O O . LEU A 1 95 ? 0.582 0.932 -24.288 1.00 94.31 95 LEU A O 1
ATOM 696 N N . SER A 1 96 ? 0.184 -1.240 -23.900 1.00 95.25 96 SER A N 1
ATOM 697 C CA . SER A 1 96 ? 0.782 -1.267 -22.563 1.00 95.25 96 SER A CA 1
ATOM 698 C C . SER A 1 96 ? 2.283 -0.964 -22.590 1.00 95.25 96 SER A C 1
ATOM 700 O O . SER A 1 96 ? 2.778 -0.267 -21.705 1.00 95.25 96 SER A O 1
ATOM 702 N N . GLN A 1 97 ? 3.003 -1.450 -23.609 1.00 93.88 97 GLN A N 1
ATOM 703 C CA . GLN A 1 97 ? 4.424 -1.140 -23.820 1.00 93.88 97 GLN A CA 1
ATOM 704 C C . GLN A 1 97 ? 4.631 0.344 -24.126 1.00 93.88 97 GLN A C 1
ATOM 706 O O . GLN A 1 97 ? 5.513 0.967 -23.540 1.00 93.88 97 GLN A O 1
ATOM 711 N N . GLN A 1 98 ? 3.802 0.922 -25.002 1.00 94.06 98 GLN A N 1
ATOM 712 C CA . GLN A 1 98 ? 3.865 2.348 -25.336 1.00 94.06 98 GLN A CA 1
ATOM 713 C C . GLN A 1 98 ? 3.575 3.221 -24.115 1.00 94.06 98 GLN A C 1
ATOM 715 O O . GLN A 1 98 ? 4.283 4.197 -23.879 1.00 94.06 98 GLN A O 1
ATOM 720 N N . LEU A 1 99 ? 2.588 2.842 -23.297 1.00 92.75 99 LEU A N 1
ATOM 721 C CA . LEU A 1 99 ? 2.267 3.575 -22.076 1.00 92.75 99 LEU A CA 1
ATOM 722 C C . LEU A 1 99 ? 3.408 3.499 -21.053 1.00 92.75 99 LEU A C 1
ATOM 724 O O . LEU A 1 99 ? 3.788 4.520 -20.491 1.00 92.75 99 LEU A O 1
ATOM 728 N N . LEU A 1 100 ? 4.009 2.318 -20.869 1.00 92.62 100 LEU A N 1
ATOM 729 C CA . LEU A 1 100 ? 5.206 2.155 -20.040 1.00 92.62 100 LEU A CA 1
ATOM 730 C C . LEU A 1 100 ? 6.377 3.006 -20.549 1.00 92.62 100 LEU A C 1
ATOM 732 O O . LEU A 1 100 ? 7.011 3.698 -19.754 1.00 92.62 100 LEU A O 1
ATOM 736 N N . GLY A 1 101 ? 6.642 2.984 -21.856 1.00 92.50 101 GLY A N 1
ATOM 737 C CA . GLY A 1 101 ? 7.686 3.798 -22.478 1.00 92.50 101 GLY A CA 1
ATOM 738 C C . GLY A 1 101 ? 7.449 5.295 -22.274 1.00 92.50 101 GLY A C 1
ATOM 739 O O . GLY A 1 101 ? 8.366 6.009 -21.880 1.00 92.50 101 GLY A O 1
ATOM 740 N N . ALA A 1 102 ? 6.213 5.765 -22.462 1.00 89.62 102 ALA A N 1
ATOM 741 C CA . ALA A 1 102 ? 5.834 7.156 -22.225 1.00 89.62 102 ALA A CA 1
ATOM 742 C C . ALA A 1 102 ? 6.016 7.563 -20.753 1.00 89.62 102 ALA A C 1
ATOM 744 O O . ALA A 1 102 ? 6.629 8.595 -20.482 1.00 89.62 102 ALA A O 1
ATOM 745 N N . SER A 1 103 ? 5.557 6.734 -19.807 1.00 88.44 103 SER A N 1
ATOM 746 C CA . SER A 1 103 ? 5.742 6.962 -18.369 1.00 88.44 103 SER A CA 1
ATOM 747 C C . SER A 1 103 ? 7.220 7.042 -17.981 1.00 88.44 103 SER A C 1
ATOM 749 O O . SER A 1 103 ? 7.619 7.959 -17.267 1.00 88.44 103 SER A O 1
ATOM 751 N N . LEU A 1 104 ? 8.055 6.125 -18.481 1.00 86.56 104 LEU A N 1
ATOM 752 C CA . LEU A 1 104 ? 9.492 6.127 -18.195 1.00 86.56 104 LEU A CA 1
ATOM 753 C C . LEU A 1 104 ? 10.203 7.328 -18.810 1.00 86.56 104 LEU A C 1
ATOM 755 O O . LEU A 1 104 ? 10.966 7.996 -18.118 1.00 86.56 104 LEU A O 1
ATOM 759 N N . ASN A 1 105 ? 9.931 7.631 -20.080 1.00 86.62 105 ASN A N 1
ATOM 760 C CA . ASN A 1 105 ? 10.516 8.787 -20.756 1.00 86.62 105 ASN A CA 1
ATOM 761 C C . ASN A 1 105 ? 10.162 10.087 -20.032 1.00 86.62 105 ASN A C 1
ATOM 763 O O . ASN A 1 105 ? 11.031 10.936 -19.854 1.00 86.62 105 ASN A O 1
ATOM 767 N N . TYR A 1 106 ? 8.920 10.216 -19.558 1.00 83.00 106 TYR A N 1
ATOM 768 C CA . TYR A 1 106 ? 8.502 11.359 -18.756 1.00 83.00 106 TYR A CA 1
ATOM 769 C C . TYR A 1 106 ? 9.333 11.472 -17.468 1.00 83.00 106 TYR A C 1
ATOM 771 O O . TYR A 1 106 ? 9.988 12.493 -17.260 1.00 83.00 106 TYR A O 1
ATOM 779 N N . VAL A 1 107 ? 9.410 10.404 -16.664 1.00 78.50 107 VAL A N 1
ATOM 780 C CA . VAL A 1 107 ? 10.187 10.390 -15.407 1.00 78.50 107 VAL A CA 1
ATOM 781 C C . VAL A 1 107 ? 11.668 10.701 -15.644 1.00 78.50 107 VAL A C 1
ATOM 783 O O . VAL A 1 107 ? 12.251 11.521 -14.934 1.00 78.50 107 VAL A O 1
ATOM 786 N N . LEU A 1 108 ? 12.277 10.083 -16.658 1.00 79.50 108 LEU A N 1
ATOM 787 C CA . LEU A 1 108 ? 13.686 10.295 -16.995 1.00 79.50 108 LEU A CA 1
ATOM 788 C C . LEU A 1 108 ? 13.944 11.720 -17.502 1.00 79.50 108 LEU A C 1
ATOM 790 O O . LEU A 1 108 ? 14.960 12.321 -17.152 1.00 79.50 108 LEU A O 1
ATOM 794 N N . SER A 1 109 ? 13.021 12.290 -18.282 1.00 77.19 109 SER A N 1
ATOM 795 C CA . SER A 1 109 ? 13.139 13.668 -18.769 1.00 77.19 109 SER A CA 1
ATOM 796 C C . SER A 1 109 ? 13.078 14.687 -17.630 1.00 77.19 109 SER A C 1
ATOM 798 O O . SER A 1 109 ? 13.892 15.608 -17.596 1.00 77.19 109 SER A O 1
ATOM 800 N N . SER A 1 110 ? 12.196 14.475 -16.644 1.00 67.56 110 SER A N 1
ATOM 801 C CA . SER A 1 110 ? 12.117 15.317 -15.447 1.00 67.56 110 SER A CA 1
ATOM 802 C C . SER A 1 110 ? 13.387 15.232 -14.593 1.00 67.56 110 SER A C 1
ATOM 804 O O . SER A 1 110 ? 13.798 16.233 -14.009 1.00 67.56 110 SER A O 1
ATOM 806 N N . PHE A 1 111 ? 14.037 14.063 -14.538 1.00 68.38 111 PHE A N 1
ATOM 807 C CA . PHE A 1 111 ? 15.297 13.894 -13.807 1.00 68.38 111 PHE A CA 1
ATOM 808 C C . PHE A 1 111 ? 16.451 14.670 -14.458 1.00 68.38 111 PHE A C 1
ATOM 810 O O . PHE A 1 111 ? 17.210 15.351 -13.771 1.00 68.38 111 PHE A O 1
ATOM 817 N N . ASN A 1 112 ? 16.554 14.607 -15.788 1.00 68.00 112 ASN A N 1
ATOM 818 C CA . ASN A 1 112 ? 17.612 15.288 -16.536 1.00 68.00 112 ASN A CA 1
ATOM 819 C C . ASN A 1 112 ? 17.423 16.816 -16.560 1.00 68.00 112 ASN A C 1
ATOM 821 O O . ASN A 1 112 ? 18.403 17.554 -16.502 1.00 68.00 112 ASN A O 1
ATOM 825 N N . ALA A 1 113 ? 16.175 17.299 -16.599 1.00 64.50 113 ALA A N 1
ATOM 826 C CA . ALA A 1 113 ? 15.870 18.731 -16.559 1.00 64.50 113 ALA A CA 1
ATOM 827 C C . ALA A 1 113 ? 16.248 19.379 -15.211 1.00 64.50 113 ALA A C 1
ATOM 829 O O . ALA A 1 113 ? 16.791 20.485 -15.179 1.00 64.50 113 ALA A O 1
ATOM 830 N N . GLY A 1 114 ? 16.049 18.663 -14.097 1.00 58.34 114 GLY A N 1
ATOM 831 C CA . GLY A 1 114 ? 16.345 19.156 -12.747 1.00 58.34 114 GLY A CA 1
ATOM 832 C C . GLY A 1 114 ? 17.826 19.450 -12.467 1.00 58.34 114 GLY A C 1
ATOM 833 O O . GLY A 1 114 ? 18.123 20.184 -11.530 1.00 58.34 114 GLY A O 1
ATOM 834 N N . GLN A 1 115 ? 18.761 18.940 -13.279 1.00 56.62 115 GLN A N 1
ATOM 835 C CA . GLN A 1 115 ? 20.190 19.269 -13.154 1.00 56.62 115 GLN A CA 1
ATOM 836 C C . GLN A 1 115 ? 20.568 20.625 -13.774 1.00 56.62 115 GLN A C 1
ATOM 838 O O . GLN A 1 115 ? 21.638 21.146 -13.472 1.00 56.62 115 GLN A O 1
ATOM 843 N N . HIS A 1 116 ? 19.697 21.217 -14.601 1.00 53.50 116 HIS A N 1
ATOM 844 C CA . HIS A 1 116 ? 19.945 22.499 -15.274 1.00 53.50 116 HIS A CA 1
ATOM 845 C C . HIS A 1 116 ? 18.958 23.616 -14.890 1.00 53.50 116 HIS A C 1
ATOM 847 O O . HIS A 1 116 ? 19.204 24.774 -15.218 1.00 53.50 116 HIS A O 1
ATOM 853 N N . ALA A 1 117 ? 17.864 23.304 -14.190 1.00 53.53 117 ALA A N 1
ATOM 854 C CA . ALA A 1 117 ? 16.744 24.221 -13.954 1.00 53.53 117 ALA A CA 1
ATOM 855 C C . ALA A 1 117 ? 16.715 24.860 -12.548 1.00 53.53 117 ALA A C 1
ATOM 857 O O . ALA A 1 117 ? 15.645 25.192 -12.042 1.00 53.53 117 ALA A O 1
ATOM 858 N N . GLN A 1 118 ? 17.870 25.053 -11.902 1.00 51.31 118 GLN A N 1
ATOM 859 C CA . GLN A 1 118 ? 17.933 25.492 -10.499 1.00 51.31 118 GLN A CA 1
ATOM 860 C C . GLN A 1 118 ? 17.456 26.940 -10.236 1.00 51.31 118 GLN A C 1
ATOM 862 O O . GLN A 1 118 ? 17.416 27.345 -9.082 1.00 51.31 118 GLN A O 1
ATOM 867 N N . GLU A 1 119 ? 17.054 27.713 -11.254 1.00 55.19 119 GLU A N 1
ATOM 868 C CA . GLU A 1 119 ? 16.723 29.140 -11.076 1.00 55.19 119 GLU A CA 1
ATOM 869 C C . GLU A 1 119 ? 15.414 29.623 -11.737 1.00 55.19 119 GLU A C 1
ATOM 871 O O . GLU A 1 119 ? 15.119 30.813 -11.649 1.00 55.19 119 GLU A O 1
ATOM 876 N N . LYS A 1 120 ? 14.604 28.774 -12.397 1.00 49.44 120 LYS A N 1
ATOM 877 C CA . LYS A 1 120 ? 13.442 29.288 -13.170 1.00 49.44 120 LYS A CA 1
ATOM 878 C C . LYS A 1 120 ? 12.123 28.512 -13.153 1.00 49.44 120 LYS A C 1
ATOM 880 O O . LYS A 1 120 ? 11.183 28.972 -13.790 1.00 49.44 120 LYS A O 1
ATOM 885 N N . GLU A 1 121 ? 12.008 27.398 -12.434 1.00 49.69 121 GLU A N 1
ATOM 886 C CA . GLU A 1 121 ? 10.752 26.626 -12.359 1.00 49.69 121 GLU A CA 1
ATOM 887 C C . GLU A 1 121 ? 10.103 26.703 -10.969 1.00 49.69 121 GLU A C 1
ATOM 889 O O . GLU A 1 121 ? 9.817 25.698 -10.315 1.00 49.69 121 GLU A O 1
ATOM 894 N N . GLU A 1 122 ? 9.824 27.922 -10.517 1.00 54.19 122 GLU A N 1
ATOM 895 C CA . GLU A 1 122 ? 8.652 28.137 -9.674 1.00 54.19 122 GLU A CA 1
ATOM 896 C C . GLU A 1 122 ? 7.448 28.245 -10.618 1.00 54.19 122 GLU A C 1
ATOM 898 O O . GLU A 1 122 ? 7.323 29.200 -11.373 1.00 54.19 122 GLU A O 1
ATOM 903 N N . GLU A 1 123 ? 6.610 27.207 -10.652 1.00 51.34 123 GLU A N 1
ATOM 904 C CA . GLU A 1 123 ? 5.179 27.313 -10.296 1.00 51.34 123 GLU A CA 1
ATOM 905 C C . GLU A 1 123 ? 4.260 26.351 -11.081 1.00 51.34 123 GLU A C 1
ATOM 907 O O . GLU A 1 123 ? 3.288 25.865 -10.507 1.00 51.34 123 GLU A O 1
ATOM 912 N N . GLU A 1 124 ? 4.591 25.905 -12.299 1.00 48.56 124 GLU A N 1
ATOM 913 C CA . GLU A 1 124 ? 3.680 25.039 -13.076 1.00 48.56 124 GLU A CA 1
ATOM 914 C C . GLU A 1 124 ? 4.408 23.927 -13.853 1.00 48.56 124 GLU A C 1
ATOM 916 O O . GLU A 1 124 ? 5.128 24.199 -14.805 1.00 48.56 124 GLU A O 1
ATOM 921 N N . GLY A 1 125 ? 4.188 22.647 -13.507 1.00 59.59 125 GLY A N 1
ATOM 922 C CA . GLY A 1 125 ? 4.378 21.571 -14.501 1.00 59.59 125 GLY A CA 1
ATOM 923 C C . GLY A 1 125 ? 4.974 20.235 -14.057 1.00 59.59 125 GLY A C 1
ATOM 924 O O . GLY A 1 125 ? 4.884 19.266 -14.813 1.00 59.59 125 GLY A O 1
ATOM 925 N N . ASN A 1 126 ? 5.539 20.101 -12.852 1.00 74.94 126 ASN A N 1
ATOM 926 C CA . ASN A 1 126 ? 6.060 18.795 -12.429 1.00 74.94 126 ASN A CA 1
ATOM 927 C C . ASN A 1 126 ? 4.917 17.879 -11.946 1.00 74.94 126 ASN A C 1
ATOM 929 O O . ASN A 1 126 ? 4.534 17.895 -10.774 1.00 74.94 126 ASN A O 1
ATOM 933 N N . VAL A 1 127 ? 4.374 17.059 -12.854 1.00 77.50 127 VAL A N 1
ATOM 934 C CA . VAL A 1 127 ? 3.269 16.125 -12.575 1.00 77.50 127 VAL A CA 1
ATOM 935 C C . VAL A 1 127 ? 3.626 15.161 -11.442 1.00 77.50 127 VAL A C 1
ATOM 937 O O . VAL A 1 127 ? 2.764 14.864 -10.618 1.00 77.50 127 VAL A O 1
ATOM 940 N N . LEU A 1 128 ? 4.889 14.728 -11.322 1.00 77.06 128 LEU A N 1
ATOM 941 C CA . LEU A 1 128 ? 5.317 13.868 -10.210 1.00 77.06 128 LEU A CA 1
ATOM 942 C C . LEU A 1 128 ? 5.226 14.599 -8.870 1.00 77.06 128 LEU A C 1
ATOM 944 O O . LEU A 1 128 ? 4.749 14.021 -7.897 1.00 77.06 128 LEU A O 1
ATOM 948 N N . LYS A 1 129 ? 5.609 15.882 -8.811 1.00 78.50 129 LYS A N 1
ATOM 949 C CA . LYS A 1 129 ? 5.413 16.710 -7.608 1.00 78.50 129 LYS A CA 1
ATOM 950 C C . LYS A 1 129 ? 3.926 16.798 -7.258 1.00 78.50 129 LYS A C 1
ATOM 952 O O . LYS A 1 129 ? 3.570 16.601 -6.100 1.00 78.50 129 LYS A O 1
ATOM 957 N N . THR A 1 130 ? 3.054 17.007 -8.245 1.00 82.38 130 THR A N 1
ATOM 958 C CA . THR A 1 130 ? 1.594 17.030 -8.042 1.00 82.38 130 THR A CA 1
ATOM 959 C C . THR A 1 130 ? 1.059 15.694 -7.522 1.00 82.38 130 THR A C 1
ATOM 961 O O . THR A 1 130 ? 0.284 15.682 -6.565 1.00 82.38 130 THR A O 1
ATOM 964 N N . ILE A 1 131 ? 1.497 14.567 -8.089 1.00 83.25 131 ILE A N 1
ATOM 965 C CA . ILE A 1 131 ? 1.117 13.215 -7.646 1.00 83.25 131 ILE A CA 1
ATOM 966 C C . ILE A 1 131 ? 1.602 12.953 -6.213 1.00 83.25 131 ILE A C 1
ATOM 968 O O . ILE A 1 131 ? 0.827 12.497 -5.370 1.00 83.25 131 ILE A O 1
ATOM 972 N N . ARG A 1 132 ? 2.854 13.294 -5.897 1.00 82.25 132 ARG A N 1
ATOM 973 C CA . ARG A 1 132 ? 3.406 13.166 -4.541 1.00 82.25 132 ARG A CA 1
ATOM 974 C C . ARG A 1 132 ? 2.625 14.011 -3.543 1.00 82.25 132 ARG A C 1
ATOM 976 O O . ARG A 1 132 ? 2.177 13.484 -2.530 1.00 82.25 132 ARG A O 1
ATOM 983 N N . CYS A 1 133 ? 2.371 15.284 -3.857 1.00 82.94 133 CYS A N 1
ATOM 984 C CA . CYS A 1 133 ? 1.511 16.164 -3.060 1.00 82.94 133 CYS A CA 1
ATOM 985 C C . CYS A 1 133 ? 0.123 15.552 -2.836 1.00 82.94 133 CYS A C 1
ATOM 987 O O . CYS A 1 133 ? -0.413 15.612 -1.729 1.00 82.94 133 CYS A O 1
ATOM 989 N N . HIS A 1 134 ? -0.466 14.979 -3.887 1.00 87.25 134 HIS A N 1
ATOM 990 C CA . HIS A 1 134 ? -1.798 14.388 -3.853 1.00 87.25 134 HIS A CA 1
ATOM 991 C C . HIS A 1 134 ? -1.886 13.238 -2.843 1.00 87.25 134 HIS A C 1
ATOM 993 O O . HIS A 1 134 ? -2.805 13.234 -2.018 1.00 87.25 134 HIS A O 1
ATOM 999 N N . TYR A 1 135 ? -0.942 12.294 -2.879 1.00 87.69 135 TYR A N 1
ATOM 1000 C CA . TYR A 1 135 ? -0.927 11.162 -1.950 1.00 87.69 135 TYR A CA 1
ATOM 1001 C C . TYR A 1 135 ? -0.462 11.560 -0.550 1.00 87.69 135 TYR A C 1
ATOM 1003 O O . TYR A 1 135 ? -1.087 11.145 0.421 1.00 87.69 135 TYR A O 1
ATOM 1011 N N . TYR A 1 136 ? 0.544 12.431 -0.442 1.00 85.75 136 TYR A N 1
ATOM 1012 C CA . TYR A 1 136 ? 1.043 12.945 0.834 1.00 85.75 136 TYR A CA 1
ATOM 1013 C C . TYR A 1 136 ? -0.057 13.620 1.658 1.00 85.75 136 TYR A C 1
ATOM 1015 O O . TYR A 1 136 ? -0.213 13.329 2.840 1.00 85.75 136 TYR A O 1
ATOM 1023 N N . LYS A 1 137 ? -0.865 14.491 1.035 1.00 88.38 137 LYS A N 1
ATOM 1024 C CA . LYS A 1 137 ? -1.993 15.151 1.713 1.00 88.38 137 LYS A CA 1
ATOM 1025 C C . LYS A 1 137 ? -2.980 14.132 2.296 1.00 88.38 137 LYS A C 1
ATOM 1027 O O . LYS A 1 137 ? -3.412 14.291 3.432 1.00 88.38 137 LYS A O 1
ATOM 1032 N N . ARG A 1 138 ? -3.300 13.079 1.540 1.00 91.38 138 ARG A N 1
ATOM 1033 C CA . ARG A 1 138 ? -4.254 12.027 1.932 1.00 91.38 138 ARG A CA 1
ATOM 1034 C C . ARG A 1 138 ? -3.729 11.157 3.064 1.00 91.38 138 ARG A C 1
ATOM 1036 O O . ARG A 1 138 ? -4.426 10.946 4.051 1.00 91.38 138 ARG A O 1
ATOM 1043 N N . THR A 1 139 ? -2.507 10.654 2.934 1.00 88.75 139 THR A N 1
ATOM 1044 C CA . THR A 1 139 ? -1.926 9.776 3.954 1.00 88.75 139 THR A CA 1
ATOM 1045 C C . THR A 1 139 ? -1.654 10.528 5.250 1.00 88.75 139 THR A C 1
ATOM 1047 O O . THR A 1 139 ? -1.957 10.006 6.321 1.00 88.75 139 THR A O 1
ATOM 1050 N N . ASN A 1 140 ? -1.181 11.777 5.174 1.00 86.56 140 ASN A N 1
ATOM 1051 C CA . ASN A 1 140 ? -1.029 12.619 6.359 1.00 86.56 140 ASN A CA 1
ATOM 1052 C C . ASN A 1 140 ? -2.361 12.941 7.020 1.00 86.56 140 ASN A C 1
ATOM 1054 O O . ASN A 1 140 ? -2.424 12.933 8.243 1.00 86.56 140 ASN A O 1
ATOM 1058 N N . TYR A 1 141 ? -3.410 13.211 6.240 1.00 91.75 141 TYR A N 1
ATOM 1059 C CA . TYR A 1 141 ? -4.740 13.433 6.794 1.00 91.75 141 TYR A CA 1
ATOM 1060 C C . TYR A 1 141 ? -5.198 12.232 7.634 1.00 91.75 141 TYR A C 1
ATOM 1062 O O . TYR A 1 141 ? -5.610 12.406 8.778 1.00 91.75 141 TYR A O 1
ATOM 1070 N N . VAL A 1 142 ? -5.048 11.010 7.110 1.00 91.25 142 VAL A N 1
ATOM 1071 C CA . VAL A 1 142 ? -5.400 9.785 7.845 1.00 91.25 142 VAL A CA 1
ATOM 1072 C C . VAL A 1 142 ? -4.506 9.580 9.067 1.00 91.25 142 VAL A C 1
ATOM 1074 O O . VAL A 1 142 ? -5.043 9.347 10.146 1.00 91.25 142 VAL A O 1
ATOM 1077 N N . CYS A 1 143 ? -3.174 9.700 8.946 1.00 87.94 143 CYS A N 1
ATOM 1078 C CA . CYS A 1 143 ? -2.295 9.557 10.117 1.00 87.94 143 CYS A CA 1
ATOM 1079 C C . CYS A 1 143 ? -2.618 10.609 11.193 1.00 87.94 143 CYS A C 1
ATOM 1081 O O . CYS A 1 143 ? -2.704 10.247 12.359 1.00 87.94 143 CYS A O 1
ATOM 1083 N N . HIS A 1 144 ? -2.879 11.866 10.817 1.00 88.56 144 HIS A N 1
ATOM 1084 C CA . HIS A 1 144 ? -3.276 12.919 11.756 1.00 88.56 144 HIS A CA 1
ATOM 1085 C C . HIS A 1 144 ? -4.600 12.592 12.458 1.00 88.56 144 HIS A C 1
ATOM 1087 O O . HIS A 1 144 ? -4.685 12.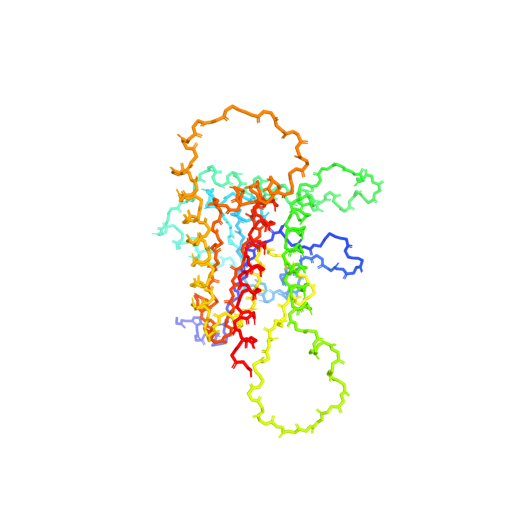677 13.677 1.00 88.56 144 HIS A O 1
ATOM 1093 N N . ARG A 1 145 ? -5.638 12.175 11.718 1.00 91.62 145 ARG A N 1
ATOM 1094 C CA . ARG A 1 145 ? -6.934 11.786 12.308 1.00 91.62 145 ARG A CA 1
ATOM 1095 C C . ARG A 1 145 ? -6.786 10.620 13.292 1.00 91.62 145 ARG A C 1
ATOM 1097 O O . ARG A 1 145 ? -7.343 10.681 14.383 1.00 91.62 145 ARG A O 1
ATOM 1104 N N . LEU A 1 146 ? -6.010 9.594 12.936 1.00 89.31 146 LEU A N 1
ATOM 1105 C CA . LEU A 1 146 ? -5.731 8.463 13.828 1.00 89.31 146 LEU A CA 1
ATOM 1106 C C . LEU A 1 146 ? -4.946 8.888 15.079 1.00 89.31 146 LEU A C 1
ATOM 1108 O O . LEU A 1 146 ? -5.218 8.387 16.168 1.00 89.31 146 LEU A O 1
ATOM 1112 N N . GLU A 1 147 ? -3.996 9.815 14.940 1.00 85.69 147 GLU A N 1
ATOM 1113 C CA . GLU A 1 147 ? -3.224 10.358 16.060 1.00 85.69 147 GLU A CA 1
ATOM 1114 C C . GLU A 1 147 ? -4.112 11.149 17.033 1.00 85.69 147 GLU A C 1
ATOM 1116 O O . GLU A 1 147 ? -4.054 10.916 18.240 1.00 85.69 147 GLU A O 1
ATOM 1121 N N . GLU A 1 148 ? -4.971 12.035 16.522 1.00 87.88 148 GLU A N 1
ATOM 1122 C CA . GLU A 1 148 ? -5.906 12.815 17.344 1.00 87.88 148 GLU A CA 1
ATOM 1123 C C . GLU A 1 148 ? -6.917 11.922 18.074 1.00 87.88 148 GLU A C 1
ATOM 1125 O O . GLU A 1 148 ? -7.164 12.114 19.266 1.00 87.88 148 GLU A O 1
ATOM 1130 N N . MET A 1 149 ? -7.437 10.885 17.408 1.00 86.94 149 MET A N 1
ATOM 1131 C CA . MET A 1 149 ? -8.250 9.858 18.068 1.00 86.94 149 MET A CA 1
ATOM 1132 C C . MET A 1 149 ? -7.477 9.171 19.199 1.00 86.94 149 MET A C 1
ATOM 1134 O O . MET A 1 149 ? -8.004 9.013 20.300 1.00 86.94 149 MET A O 1
ATOM 1138 N N . GLY A 1 150 ? -6.222 8.790 18.943 1.00 83.88 150 GLY A N 1
ATOM 1139 C CA . GLY A 1 150 ? -5.343 8.195 19.947 1.00 83.88 150 GLY A CA 1
ATOM 1140 C C . GLY A 1 150 ? -5.171 9.095 21.173 1.00 83.88 150 GLY A C 1
ATOM 1141 O O . GLY A 1 150 ? -5.331 8.629 22.298 1.00 83.88 150 GLY A O 1
ATOM 1142 N N . LYS A 1 151 ? -4.931 10.396 20.967 1.00 83.81 151 LYS A N 1
ATOM 1143 C CA . LYS A 1 151 ? -4.815 11.384 22.054 1.00 83.81 151 LYS A CA 1
ATOM 1144 C C . LYS A 1 151 ? -6.114 11.540 22.843 1.00 83.81 151 LYS A C 1
ATO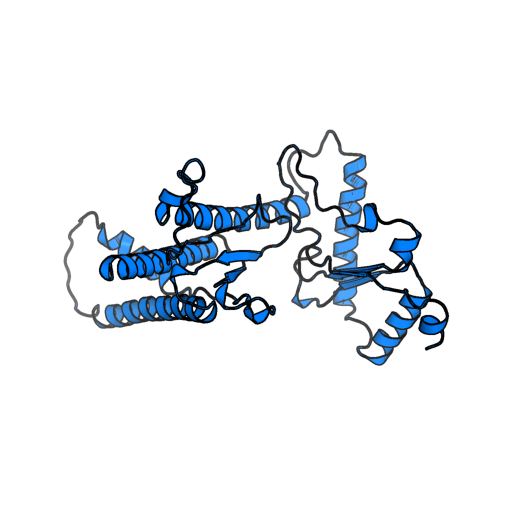M 1146 O O . LYS A 1 151 ? -6.069 11.575 24.070 1.00 83.81 151 LYS A O 1
ATOM 1151 N N . ARG A 1 152 ? -7.261 11.634 22.158 1.00 84.50 152 ARG A N 1
ATOM 1152 C CA . ARG A 1 152 ? -8.565 11.873 22.797 1.00 84.50 152 ARG A CA 1
ATOM 1153 C C . ARG A 1 152 ? -9.001 10.706 23.673 1.00 84.50 152 ARG A C 1
ATOM 1155 O O . ARG A 1 152 ? -9.452 10.923 24.791 1.00 84.50 152 ARG A O 1
ATOM 1162 N N . PHE A 1 153 ? -8.880 9.485 23.164 1.00 78.25 153 PHE A N 1
ATOM 1163 C CA . PHE A 1 153 ? -9.377 8.305 23.867 1.00 78.25 153 PHE A CA 1
ATOM 1164 C C . PHE A 1 153 ? -8.365 7.728 24.860 1.00 78.25 153 PHE A C 1
ATOM 1166 O O . PHE A 1 153 ? -8.753 6.951 25.730 1.00 78.25 153 PHE A O 1
ATOM 1173 N N . TYR A 1 154 ? -7.088 8.125 24.774 1.00 72.12 154 TYR A N 1
ATOM 1174 C CA . TYR A 1 154 ? -6.014 7.564 25.599 1.00 72.12 154 TYR A CA 1
ATOM 1175 C C . TYR A 1 154 ? -4.989 8.609 26.092 1.00 72.12 154 TYR A C 1
ATOM 1177 O O . TYR A 1 154 ? -3.780 8.446 25.893 1.00 72.12 154 TYR A O 1
ATOM 1185 N N . PRO A 1 155 ? -5.432 9.677 26.782 1.00 64.44 155 PRO A N 1
ATOM 1186 C CA . PRO A 1 155 ? -4.562 10.786 27.185 1.00 64.44 155 PRO A CA 1
ATOM 1187 C C . PRO A 1 155 ? -3.487 10.383 28.211 1.00 64.44 155 PRO A C 1
ATOM 1189 O O . PRO A 1 155 ? -2.401 10.959 28.236 1.00 64.44 155 PRO A O 1
ATOM 1192 N N . THR A 1 156 ? -3.759 9.371 29.040 1.00 57.12 156 THR A N 1
ATOM 1193 C CA . THR A 1 156 ? -2.938 9.010 30.209 1.00 57.12 156 THR A CA 1
ATOM 1194 C C . THR A 1 156 ? -1.595 8.359 29.852 1.00 57.12 156 THR A C 1
ATOM 1196 O O . THR A 1 156 ? -0.666 8.400 30.648 1.00 57.12 156 THR A O 1
ATOM 1199 N N . ILE A 1 157 ? -1.439 7.791 28.652 1.00 54.00 157 ILE A N 1
ATOM 1200 C CA . ILE A 1 157 ? -0.237 7.015 28.278 1.00 54.00 157 ILE A CA 1
ATOM 1201 C C . ILE A 1 157 ? 0.868 7.909 27.699 1.00 54.00 157 ILE A C 1
ATOM 1203 O O . ILE A 1 157 ? 2.051 7.636 27.882 1.00 54.00 157 ILE A O 1
ATOM 1207 N N . MET A 1 158 ? 0.504 9.025 27.063 1.00 49.97 158 MET A N 1
ATOM 1208 C CA . MET A 1 158 ? 1.474 9.951 26.458 1.00 49.97 158 MET A CA 1
ATOM 1209 C C . MET A 1 158 ? 2.107 10.913 27.480 1.00 49.97 158 MET A C 1
ATOM 1211 O O . MET A 1 158 ? 3.088 11.578 27.157 1.00 49.97 158 MET A O 1
ATOM 1215 N N . GLY A 1 159 ? 1.565 10.988 28.704 1.00 48.94 159 GLY A N 1
ATOM 1216 C CA . GLY A 1 159 ? 2.037 11.885 29.767 1.00 48.94 159 GLY A CA 1
ATOM 1217 C C . GLY A 1 159 ? 2.729 11.214 30.961 1.00 48.94 159 GLY A C 1
ATOM 1218 O O . GLY A 1 159 ? 3.279 11.931 31.790 1.00 48.94 159 GLY A O 1
ATOM 1219 N N . VAL A 1 160 ? 2.707 9.877 31.082 1.00 48.19 160 VAL A N 1
ATOM 1220 C CA . VAL A 1 160 ? 3.095 9.167 32.329 1.00 48.19 160 VAL A CA 1
ATOM 1221 C C . VAL A 1 160 ? 4.298 8.224 32.161 1.00 48.19 160 VAL A C 1
ATOM 1223 O O . VAL A 1 160 ? 4.747 7.614 33.124 1.00 48.19 160 VAL A O 1
ATOM 1226 N N . ALA A 1 161 ? 4.923 8.162 30.983 1.00 49.19 161 ALA A N 1
ATOM 1227 C CA . ALA A 1 161 ? 6.090 7.301 30.739 1.00 49.19 161 ALA A CA 1
ATOM 1228 C C . ALA A 1 161 ? 7.383 7.694 31.499 1.00 49.19 161 ALA A C 1
ATOM 1230 O O . ALA A 1 161 ? 8.446 7.186 31.159 1.00 49.19 161 ALA A O 1
ATOM 1231 N N . ASN A 1 162 ? 7.320 8.579 32.502 1.00 48.12 162 ASN A N 1
ATOM 1232 C CA . ASN A 1 162 ? 8.510 9.080 33.188 1.00 48.12 162 ASN A CA 1
ATOM 1233 C C . ASN A 1 162 ? 8.712 8.642 34.643 1.00 48.12 162 ASN A C 1
ATOM 1235 O O . ASN A 1 162 ? 9.806 8.916 35.111 1.00 48.12 162 ASN A O 1
ATOM 1239 N N . ASP A 1 163 ? 7.785 7.981 35.361 1.00 50.19 163 ASP A N 1
ATOM 1240 C CA . ASP A 1 163 ? 7.983 7.930 36.831 1.00 50.19 163 ASP A CA 1
ATOM 1241 C C . ASP A 1 163 ? 7.615 6.686 37.659 1.00 50.19 163 ASP A C 1
ATOM 1243 O O . ASP A 1 163 ? 7.820 6.762 38.870 1.00 50.19 163 ASP A O 1
ATOM 1247 N N . LYS A 1 164 ? 7.140 5.538 37.141 1.00 49.59 164 LYS A N 1
ATOM 1248 C CA . LYS A 1 164 ? 6.912 4.371 38.037 1.00 49.59 164 LYS A CA 1
ATOM 1249 C C . LYS A 1 164 ? 7.315 3.016 37.464 1.00 49.59 164 LYS A C 1
ATOM 1251 O O . LYS A 1 164 ? 6.730 2.537 36.500 1.00 49.59 164 LYS A O 1
ATOM 1256 N N . ASP A 1 165 ? 8.300 2.428 38.137 1.00 52.34 165 ASP A N 1
ATOM 1257 C CA . ASP A 1 165 ? 8.992 1.161 37.881 1.00 52.34 165 ASP A CA 1
ATOM 1258 C C . ASP A 1 165 ? 8.441 0.054 38.808 1.00 52.34 165 ASP A C 1
ATOM 1260 O O . ASP A 1 165 ? 9.184 -0.721 39.409 1.00 52.34 165 ASP A O 1
ATOM 1264 N N . ASP A 1 166 ? 7.117 0.020 38.987 1.00 51.56 166 ASP A N 1
ATOM 1265 C CA . ASP A 1 166 ? 6.463 -0.899 39.919 1.00 51.56 166 ASP A CA 1
ATOM 1266 C C . ASP A 1 166 ? 5.789 -2.023 39.117 1.00 51.56 166 ASP A C 1
ATOM 1268 O O . ASP A 1 166 ? 4.734 -1.838 38.513 1.00 51.56 166 ASP A O 1
ATOM 1272 N N . GLY A 1 167 ? 6.452 -3.184 39.080 1.00 51.34 167 GLY A N 1
ATOM 1273 C CA . GLY A 1 167 ? 6.077 -4.382 38.323 1.00 51.34 167 GLY A CA 1
ATOM 1274 C C . GLY A 1 167 ? 4.772 -5.050 38.765 1.00 51.34 167 GLY A C 1
ATOM 1275 O O . GLY A 1 167 ? 4.795 -6.111 39.389 1.00 51.34 167 GLY A O 1
ATOM 1276 N N . GLY A 1 168 ? 3.642 -4.447 38.403 1.00 44.66 168 GLY A N 1
ATOM 1277 C CA . GLY A 1 168 ? 2.337 -5.098 38.367 1.00 44.66 168 GLY A CA 1
ATOM 1278 C C . GLY A 1 168 ? 2.088 -5.743 37.003 1.00 44.66 168 GLY A C 1
ATOM 1279 O O . GLY A 1 168 ? 2.127 -5.057 35.982 1.00 44.66 168 GLY A O 1
ATOM 1280 N N . ASP A 1 169 ? 1.804 -7.050 36.997 1.00 47.41 169 ASP A N 1
ATOM 1281 C CA . ASP A 1 169 ? 1.148 -7.780 35.897 1.00 47.41 169 ASP A CA 1
ATOM 1282 C C . ASP A 1 169 ? -0.306 -7.289 35.756 1.00 47.41 169 ASP A C 1
ATOM 1284 O O . ASP A 1 169 ? -1.271 -8.029 35.952 1.00 47.41 169 ASP A O 1
ATOM 1288 N N . ASP A 1 170 ? -0.480 -6.000 35.483 1.00 42.38 170 ASP A N 1
ATOM 1289 C CA . ASP A 1 170 ? -1.801 -5.445 35.285 1.00 42.38 170 ASP A CA 1
ATOM 1290 C C . ASP A 1 170 ? -2.232 -5.709 33.842 1.00 42.38 170 ASP A C 1
ATOM 1292 O O . ASP A 1 170 ? -1.620 -5.231 32.881 1.00 42.38 170 ASP A O 1
ATOM 1296 N N . ASP A 1 171 ? -3.360 -6.413 33.725 1.00 39.94 171 ASP A N 1
ATOM 1297 C CA . ASP A 1 171 ? -4.303 -6.459 32.603 1.00 39.94 171 ASP A CA 1
ATOM 1298 C C . ASP A 1 171 ? -4.819 -5.047 32.223 1.00 39.94 171 ASP A C 1
ATOM 1300 O O . ASP A 1 171 ? -6.005 -4.813 31.965 1.00 39.94 171 ASP A O 1
ATOM 1304 N N . VAL A 1 172 ? -3.941 -4.043 32.181 1.00 40.53 172 VAL A N 1
ATOM 1305 C CA . VAL A 1 172 ? -4.220 -2.787 31.513 1.00 40.53 172 VAL A CA 1
ATOM 1306 C C . VAL A 1 172 ? -4.187 -3.113 30.034 1.00 40.53 172 VAL A C 1
ATOM 1308 O O . VAL A 1 172 ? -3.129 -3.246 29.422 1.00 40.53 172 VAL A O 1
ATOM 1311 N N . ILE A 1 173 ? -5.380 -3.248 29.455 1.00 39.34 173 ILE A N 1
ATOM 1312 C CA . ILE A 1 173 ? -5.604 -3.159 28.015 1.00 39.34 173 ILE A CA 1
ATOM 1313 C C . ILE A 1 173 ? -5.022 -1.814 27.574 1.00 39.34 173 ILE A C 1
ATOM 1315 O O . ILE A 1 173 ? -5.684 -0.776 27.600 1.00 39.34 173 ILE A O 1
ATOM 1319 N N . LEU A 1 174 ? -3.732 -1.835 27.246 1.00 40.09 174 LEU A N 1
ATOM 1320 C CA . LEU A 1 174 ? -2.997 -0.691 26.767 1.00 40.09 174 LEU A CA 1
ATOM 1321 C C . LEU A 1 174 ? -3.315 -0.574 25.274 1.00 40.09 174 LEU A C 1
ATOM 1323 O O . LEU A 1 174 ? -3.005 -1.481 24.489 1.00 40.09 174 LEU A O 1
ATOM 1327 N N . PRO A 1 175 ? -3.953 0.519 24.847 1.00 41.25 175 PRO A N 1
ATOM 1328 C CA . PRO A 1 175 ? -4.079 0.876 23.444 1.00 41.25 175 PRO A CA 1
ATOM 1329 C C . PRO A 1 175 ? -2.680 1.109 22.870 1.00 41.25 175 PRO A C 1
ATOM 1331 O O . PRO A 1 175 ? -2.142 2.214 22.855 1.00 41.25 175 PRO A O 1
ATOM 1334 N N . HIS A 1 176 ? -2.069 0.057 22.348 1.00 45.47 176 HIS A N 1
ATOM 1335 C CA . HIS A 1 176 ? -0.993 0.233 21.393 1.00 45.47 176 HIS A CA 1
ATOM 1336 C C . HIS A 1 176 ? -1.635 0.798 20.121 1.00 45.47 176 HIS A C 1
ATOM 1338 O O . HIS A 1 176 ? -2.064 0.066 19.245 1.00 45.47 176 HIS A O 1
ATOM 1344 N N . LEU A 1 177 ? -1.783 2.117 20.057 1.00 47.34 177 LEU A N 1
ATOM 1345 C CA . LEU A 1 177 ? -1.788 2.868 18.806 1.00 47.34 177 LEU A CA 1
ATOM 1346 C C . LEU A 1 177 ? -0.338 3.304 18.602 1.00 47.34 177 LEU A C 1
ATOM 1348 O O . LEU A 1 177 ? 0.024 4.467 18.752 1.00 47.34 177 LEU A O 1
ATOM 1352 N N . LEU A 1 178 ? 0.532 2.319 18.369 1.00 43.12 178 LEU A N 1
ATOM 1353 C CA . LEU A 1 178 ? 1.948 2.554 18.134 1.00 43.12 178 LEU A CA 1
ATOM 1354 C C . LEU A 1 178 ? 2.240 2.399 16.642 1.00 43.12 178 LEU A C 1
ATOM 1356 O O . LEU A 1 178 ? 1.938 1.375 16.040 1.00 43.12 178 LEU A O 1
ATOM 1360 N N . PHE A 1 179 ? 2.901 3.432 16.108 1.00 44.03 179 PHE A N 1
ATOM 1361 C CA . PHE A 1 179 ? 3.581 3.507 14.810 1.00 44.03 179 PHE A CA 1
ATOM 1362 C C . PHE A 1 179 ? 2.739 3.862 13.552 1.00 44.03 179 PHE A C 1
ATOM 1364 O O . PHE A 1 179 ? 2.503 3.035 12.680 1.00 44.03 179 PHE A O 1
ATOM 1371 N N . CYS A 1 180 ? 2.480 5.163 13.335 1.00 47.66 180 CYS A N 1
ATOM 1372 C CA . CYS A 1 180 ? 2.758 5.800 12.028 1.00 47.66 180 CYS A CA 1
ATOM 1373 C C . CYS A 1 180 ? 4.077 6.577 12.220 1.00 47.66 180 CYS A C 1
ATOM 1375 O O . CYS A 1 180 ? 4.031 7.777 12.496 1.00 47.66 180 CYS A O 1
ATOM 1377 N N . PRO A 1 181 ? 5.263 5.927 12.250 1.00 43.59 181 PRO A N 1
ATOM 1378 C CA . PRO A 1 181 ? 6.475 6.577 12.733 1.00 43.59 181 PRO A CA 1
ATOM 1379 C C . PRO A 1 181 ? 6.933 7.618 11.712 1.00 43.59 181 PRO A C 1
ATOM 1381 O O . PRO A 1 181 ? 7.646 7.325 10.762 1.00 43.59 181 PRO A O 1
ATOM 1384 N N . LYS A 1 182 ? 6.513 8.865 11.908 1.00 47.38 182 LYS A N 1
ATOM 1385 C CA . LYS A 1 182 ? 7.071 10.044 11.235 1.00 47.38 182 LYS A CA 1
ATOM 1386 C C . LYS A 1 182 ? 6.936 10.047 9.702 1.00 47.38 182 LYS A C 1
ATOM 1388 O O . LYS A 1 182 ? 7.857 10.452 8.997 1.00 47.38 182 LYS A O 1
ATOM 1393 N N . ARG A 1 183 ? 5.692 9.801 9.259 1.00 54.88 183 ARG A N 1
ATOM 1394 C CA . ARG A 1 183 ? 5.107 10.008 7.911 1.00 54.88 183 ARG A CA 1
ATOM 1395 C C . ARG A 1 183 ? 5.246 8.809 6.981 1.00 54.88 183 ARG A C 1
ATOM 1397 O O . ARG A 1 183 ? 6.286 8.172 6.911 1.00 54.88 183 ARG A O 1
ATOM 1404 N N . SER A 1 184 ? 4.172 8.504 6.253 1.00 52.19 184 SER A N 1
ATOM 1405 C CA . SER A 1 184 ? 4.144 7.440 5.248 1.00 52.19 184 SER A CA 1
ATOM 1406 C C . SER A 1 184 ? 5.155 7.755 4.141 1.00 52.19 184 SER A C 1
ATOM 1408 O O . SER A 1 184 ? 4.865 8.522 3.218 1.00 52.19 184 SER A O 1
ATOM 1410 N N . GLN A 1 185 ? 6.353 7.189 4.228 1.00 62.69 185 GLN A N 1
ATOM 1411 C CA . GLN A 1 185 ? 7.388 7.380 3.219 1.00 62.69 185 GLN A CA 1
ATOM 1412 C C . GLN A 1 185 ? 7.113 6.452 2.032 1.00 62.69 185 GLN A C 1
ATOM 1414 O O . GLN A 1 185 ? 7.714 5.398 1.869 1.00 62.69 185 GLN A O 1
ATOM 1419 N N . GLY A 1 186 ? 6.140 6.851 1.212 1.00 66.88 186 GLY A N 1
ATOM 1420 C CA . GLY A 1 186 ? 6.058 6.419 -0.180 1.00 66.88 186 GLY A CA 1
ATOM 1421 C C . GLY A 1 186 ? 5.108 5.297 -0.542 1.00 66.88 186 GLY A C 1
ATOM 1422 O O . GLY A 1 186 ? 5.365 4.562 -1.488 1.00 66.88 186 GLY A O 1
ATOM 1423 N N . THR A 1 187 ? 3.963 5.219 0.128 1.00 82.94 187 THR A N 1
ATOM 1424 C CA . THR A 1 187 ? 2.800 4.500 -0.407 1.00 82.94 187 THR A CA 1
ATOM 1425 C C . THR A 1 187 ? 1.530 5.305 -0.142 1.00 82.94 187 THR A C 1
ATOM 1427 O O . THR A 1 187 ? 1.573 6.357 0.489 1.00 82.94 187 THR A O 1
ATOM 1430 N N . PHE A 1 188 ? 0.389 4.803 -0.605 1.00 89.12 188 PHE A N 1
ATOM 1431 C CA . PHE A 1 188 ? -0.931 5.340 -0.267 1.00 89.12 188 PHE A CA 1
ATOM 1432 C C . PHE A 1 188 ? -1.686 4.466 0.739 1.00 89.12 188 PHE A C 1
ATOM 1434 O O . PHE A 1 188 ? -2.913 4.509 0.786 1.00 89.12 188 PHE A O 1
ATOM 1441 N N . TYR A 1 189 ? -0.978 3.642 1.513 1.00 91.00 189 TYR A N 1
ATOM 1442 C CA . TYR A 1 189 ? -1.574 2.852 2.584 1.00 91.00 189 TYR A CA 1
ATOM 1443 C C . TYR A 1 189 ? -1.143 3.381 3.947 1.00 91.00 189 TYR A C 1
ATOM 1445 O O . TYR A 1 189 ? 0.025 3.705 4.157 1.00 91.00 189 TYR A O 1
ATOM 1453 N N . VAL A 1 190 ? -2.091 3.413 4.879 1.00 89.38 190 VAL A N 1
ATOM 1454 C CA . VAL A 1 190 ? -1.843 3.677 6.298 1.00 89.38 190 VAL A CA 1
ATOM 1455 C C . VAL A 1 190 ? -2.246 2.443 7.092 1.00 89.38 190 VAL A C 1
ATOM 1457 O O . VAL A 1 190 ? -3.245 1.795 6.782 1.00 89.38 190 VAL A O 1
ATOM 1460 N N . LEU A 1 191 ? -1.444 2.089 8.090 1.00 90.06 191 LEU A N 1
ATOM 1461 C CA . LEU A 1 191 ? -1.746 1.005 9.016 1.00 90.06 191 LEU A CA 1
ATOM 1462 C C . LEU A 1 191 ? -2.344 1.607 10.287 1.00 90.06 191 LEU A C 1
ATOM 1464 O O . LEU A 1 191 ? -1.768 2.535 10.849 1.00 90.06 191 LEU A O 1
ATOM 1468 N 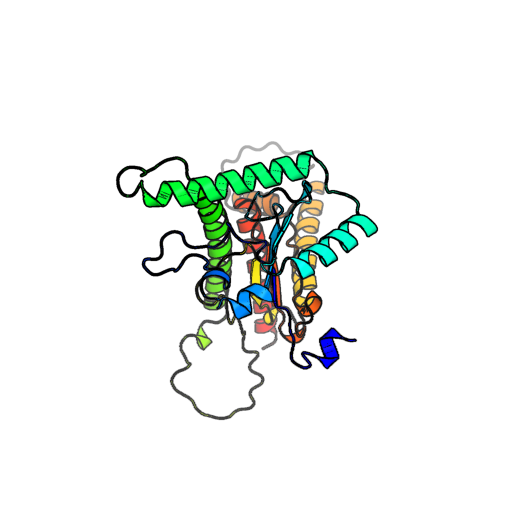N . GLY A 1 192 ? -3.498 1.100 10.714 1.00 87.00 192 GLY A N 1
ATOM 1469 C CA . GLY A 1 192 ? -4.160 1.499 11.956 1.00 87.00 192 GLY A CA 1
ATOM 1470 C C . GLY A 1 192 ? -4.346 0.297 12.874 1.00 87.00 192 GLY A C 1
ATOM 1471 O O . GLY A 1 192 ? -4.648 -0.793 12.395 1.00 87.00 192 GLY A O 1
ATOM 1472 N N . GLN A 1 193 ? -4.162 0.490 14.177 1.00 87.44 193 GLN A N 1
ATOM 1473 C CA . GLN A 1 193 ? -4.304 -0.547 15.199 1.00 87.44 193 GLN A CA 1
ATOM 1474 C C . GLN A 1 193 ? -5.528 -0.260 16.078 1.00 87.44 193 GLN A C 1
ATOM 1476 O O . GLN A 1 193 ? -5.662 0.845 16.596 1.00 87.44 193 GLN A O 1
ATOM 1481 N N . PHE A 1 194 ? -6.419 -1.241 16.249 1.00 86.12 194 PHE A N 1
ATOM 1482 C CA . PHE A 1 194 ? -7.752 -1.049 16.838 1.00 86.12 194 PHE A CA 1
ATOM 1483 C C . PHE A 1 194 ? -8.098 -2.105 17.900 1.00 86.12 194 PHE A C 1
ATOM 1485 O O . PHE A 1 194 ? -9.173 -2.699 17.880 1.00 86.12 194 PHE A O 1
ATOM 1492 N N . LYS A 1 195 ? -7.202 -2.333 18.866 1.00 85.06 195 LYS A N 1
ATOM 1493 C CA . LYS A 1 195 ? -7.414 -3.314 19.952 1.00 85.06 195 LYS A CA 1
ATOM 1494 C C . LYS A 1 195 ? -8.685 -3.079 20.786 1.00 85.06 195 LYS A C 1
ATOM 1496 O O . LYS A 1 195 ? -9.222 -4.017 21.358 1.00 85.06 195 LYS A O 1
ATOM 1501 N N . CYS A 1 196 ? -9.192 -1.847 20.844 1.00 79.31 196 CYS A N 1
ATOM 1502 C CA . CYS A 1 196 ? -10.445 -1.529 21.539 1.00 79.31 196 CYS A CA 1
ATOM 1503 C C . CYS A 1 196 ? -11.689 -2.164 20.902 1.00 79.31 196 CYS A C 1
ATOM 1505 O O . CYS A 1 196 ? -12.697 -2.336 21.586 1.00 79.31 196 CYS A O 1
ATOM 1507 N N . LEU A 1 197 ? -11.623 -2.523 19.617 1.00 81.88 197 LEU A N 1
ATOM 1508 C CA . LEU A 1 197 ? -12.755 -3.078 18.876 1.00 81.88 197 LEU A CA 1
ATOM 1509 C C . LEU A 1 197 ? -12.885 -4.599 19.028 1.00 81.88 197 LEU A C 1
ATOM 1511 O O . LEU A 1 197 ? -13.896 -5.161 18.613 1.00 81.88 197 LEU A O 1
ATOM 1515 N N . GLY A 1 198 ? -11.896 -5.262 19.630 1.00 86.94 198 GLY A N 1
ATOM 1516 C CA . GLY A 1 198 ? -11.930 -6.695 19.891 1.00 86.94 198 GLY A CA 1
ATOM 1517 C C . GLY A 1 198 ? -10.541 -7.331 19.991 1.00 86.94 198 GLY A C 1
ATOM 1518 O O . GLY A 1 198 ? -9.526 -6.655 19.799 1.00 86.94 198 GLY A O 1
ATOM 1519 N N . PRO A 1 199 ? -10.490 -8.637 20.305 1.00 86.38 199 PRO A N 1
ATOM 1520 C CA . PRO A 1 199 ? -9.242 -9.373 20.500 1.00 86.38 199 PRO A CA 1
ATOM 1521 C C . PRO A 1 199 ? -8.475 -9.677 19.206 1.00 86.38 199 PRO A C 1
ATOM 1523 O O . PRO A 1 199 ? -7.293 -10.013 19.289 1.00 86.38 199 PRO A O 1
ATOM 1526 N N . THR A 1 200 ? -9.114 -9.585 18.034 1.00 86.50 200 THR A N 1
ATOM 1527 C CA . THR A 1 200 ? -8.490 -9.875 16.733 1.00 86.50 200 THR A CA 1
ATOM 1528 C C . THR A 1 200 ? -8.773 -8.793 15.686 1.00 86.50 200 THR A C 1
ATOM 1530 O O . THR A 1 200 ? -9.721 -8.013 15.799 1.00 86.50 200 THR A O 1
ATOM 1533 N N . ASP A 1 201 ? -7.985 -8.754 14.609 1.00 81.75 201 ASP A N 1
ATOM 1534 C CA . ASP A 1 201 ? -8.250 -7.875 13.460 1.00 81.75 201 ASP A CA 1
ATOM 1535 C C . ASP A 1 201 ? -9.513 -8.251 12.656 1.00 81.75 201 ASP A C 1
ATOM 1537 O O . ASP A 1 201 ? -10.069 -7.407 11.946 1.00 81.75 201 ASP A O 1
ATOM 1541 N N . ILE A 1 202 ? -10.033 -9.470 12.820 1.00 83.06 202 ILE A N 1
ATOM 1542 C CA . ILE A 1 202 ? -11.335 -9.882 12.279 1.00 83.06 202 ILE A CA 1
ATOM 1543 C C . ILE A 1 202 ? -12.471 -9.159 13.013 1.00 83.06 202 ILE A C 1
ATOM 1545 O O . ILE A 1 202 ? -13.411 -8.680 12.369 1.00 83.06 202 ILE A O 1
ATOM 1549 N N . ASP A 1 203 ? -12.366 -9.009 14.336 1.00 84.25 203 ASP A N 1
ATOM 1550 C CA . ASP A 1 203 ? -13.349 -8.273 15.139 1.00 84.25 203 ASP A CA 1
ATOM 1551 C C . ASP A 1 203 ? -13.403 -6.798 14.729 1.00 84.25 203 ASP A C 1
ATOM 1553 O O . ASP A 1 203 ? -14.486 -6.235 14.557 1.00 84.25 203 ASP A O 1
ATOM 1557 N N . VAL A 1 204 ? -12.238 -6.201 14.450 1.00 82.44 204 VAL A N 1
ATOM 1558 C CA . VAL A 1 204 ? -12.118 -4.838 13.905 1.00 82.44 204 VAL A CA 1
ATOM 1559 C C . VAL A 1 204 ? -12.917 -4.692 12.604 1.00 82.44 204 VAL A C 1
ATOM 1561 O O . VAL A 1 204 ? -13.676 -3.737 12.426 1.00 82.44 204 VAL A O 1
ATOM 1564 N N . ILE A 1 205 ? -12.796 -5.657 11.688 1.00 86.25 205 ILE A N 1
ATOM 1565 C CA . ILE A 1 205 ? -13.534 -5.641 10.415 1.00 86.25 205 ILE A CA 1
ATOM 1566 C C . ILE A 1 205 ? -15.031 -5.798 10.640 1.00 86.25 205 ILE A C 1
ATOM 1568 O O . ILE A 1 205 ? -15.827 -5.138 9.967 1.00 86.25 205 ILE A O 1
ATOM 1572 N N . HIS A 1 206 ? -15.435 -6.681 11.552 1.00 87.25 206 HIS A N 1
ATOM 1573 C CA . HIS A 1 206 ? -16.841 -6.855 11.892 1.00 87.25 206 HIS A CA 1
ATOM 1574 C C . HIS A 1 206 ? -17.436 -5.584 12.496 1.00 87.25 206 HIS A C 1
ATOM 1576 O O . HIS A 1 206 ? -18.510 -5.184 12.049 1.00 87.25 206 HIS A O 1
ATOM 1582 N N . ALA A 1 207 ? -16.709 -4.891 13.375 1.00 85.50 207 ALA A N 1
ATOM 1583 C CA . ALA A 1 207 ? -17.123 -3.604 13.925 1.00 85.50 207 ALA A CA 1
ATOM 1584 C C . ALA A 1 207 ? -17.361 -2.559 12.819 1.00 85.50 207 ALA A C 1
ATOM 1586 O O . ALA A 1 207 ? -18.445 -1.974 12.746 1.00 85.50 207 ALA A O 1
ATOM 1587 N N . PHE A 1 208 ? -16.417 -2.387 11.885 1.00 85.75 208 PHE A N 1
ATOM 1588 C CA . PHE A 1 208 ? -16.594 -1.450 10.765 1.00 85.75 208 PHE A CA 1
ATOM 1589 C C . PHE A 1 208 ? -17.725 -1.859 9.809 1.00 85.75 208 PHE A C 1
ATOM 1591 O O . PHE A 1 208 ? -18.503 -1.017 9.351 1.00 85.75 208 PHE A O 1
ATOM 1598 N N . ARG A 1 209 ? -17.867 -3.159 9.525 1.00 84.69 209 ARG A N 1
ATOM 1599 C CA . ARG A 1 209 ? -18.953 -3.689 8.687 1.00 84.69 209 ARG A CA 1
ATOM 1600 C C . ARG A 1 209 ? -20.322 -3.459 9.322 1.00 84.69 209 ARG A C 1
ATOM 1602 O O . ARG A 1 209 ? -21.278 -3.131 8.618 1.00 84.69 209 ARG A O 1
ATOM 1609 N N . ASP A 1 210 ? -20.448 -3.699 10.620 1.00 84.12 210 ASP A N 1
ATOM 1610 C CA . ASP A 1 210 ? -21.733 -3.638 11.306 1.00 84.12 210 ASP A CA 1
ATOM 1611 C C . ASP A 1 210 ? -22.160 -2.184 11.547 1.00 84.12 210 ASP A C 1
ATOM 1613 O O . ASP A 1 210 ? -23.333 -1.867 11.349 1.00 84.12 210 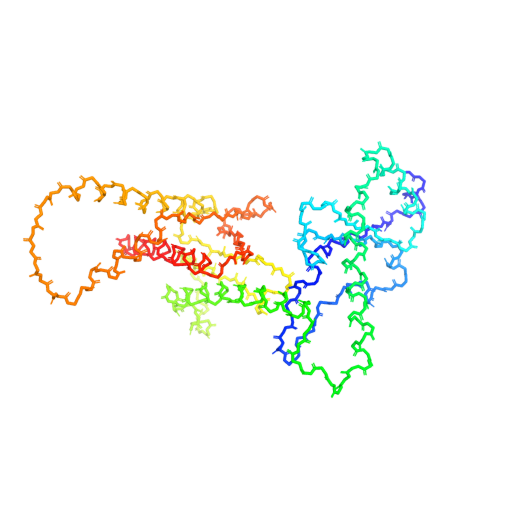ASP A O 1
ATOM 1617 N N . ALA A 1 211 ? -21.211 -1.269 11.771 1.00 80.69 211 ALA A N 1
ATOM 1618 C CA . ALA A 1 211 ? -21.469 0.170 11.744 1.00 80.69 211 ALA A CA 1
ATOM 1619 C C . ALA A 1 211 ? -22.113 0.624 10.423 1.00 80.69 211 ALA A C 1
ATOM 1621 O O . ALA A 1 211 ? -23.124 1.328 10.426 1.00 80.69 211 ALA A O 1
ATOM 1622 N N . TYR A 1 212 ? -21.612 0.133 9.284 1.00 75.19 212 TYR A N 1
ATOM 1623 C CA . TYR A 1 212 ? -22.211 0.421 7.979 1.00 75.19 212 TYR A CA 1
ATOM 1624 C C . TYR A 1 212 ? -23.660 -0.085 7.854 1.00 75.19 212 TYR A C 1
ATOM 1626 O O . TYR A 1 212 ? -24.522 0.606 7.298 1.00 75.19 212 TYR A O 1
ATOM 1634 N N . LYS A 1 213 ? -23.963 -1.278 8.385 1.00 75.94 213 LYS A N 1
ATOM 1635 C CA . LYS A 1 213 ? -25.333 -1.823 8.366 1.00 75.94 213 LYS A CA 1
ATOM 1636 C C . LYS A 1 213 ? -26.294 -0.960 9.178 1.00 75.94 213 LYS A C 1
ATOM 1638 O O . LYS A 1 213 ? -27.406 -0.712 8.709 1.00 75.94 213 LYS A O 1
ATOM 1643 N N . THR A 1 214 ? -25.867 -0.495 10.351 1.00 72.56 214 THR A N 1
ATOM 1644 C CA . THR A 1 214 ? -26.682 0.349 11.235 1.00 72.56 214 THR A CA 1
ATOM 1645 C C . THR A 1 214 ? -27.035 1.665 10.555 1.00 72.56 214 THR A C 1
ATOM 1647 O O . THR A 1 214 ? -28.211 2.017 10.482 1.00 72.56 214 THR A O 1
ATOM 1650 N N . VAL A 1 215 ? -26.053 2.339 9.945 1.00 65.75 215 VAL A N 1
ATOM 1651 C CA . VAL A 1 215 ? -26.285 3.599 9.221 1.00 65.75 215 VAL A CA 1
ATOM 1652 C C . VAL A 1 215 ? -27.305 3.400 8.090 1.00 65.75 215 VAL A C 1
ATOM 1654 O O . VAL A 1 215 ? -28.265 4.164 7.975 1.00 65.75 215 VAL A O 1
ATOM 1657 N N . ARG A 1 216 ? -27.155 2.343 7.280 1.00 61.91 216 ARG A N 1
ATOM 1658 C CA . ARG A 1 216 ? -28.055 2.067 6.147 1.00 61.91 216 ARG A CA 1
ATOM 1659 C C . ARG A 1 216 ? -29.469 1.663 6.588 1.00 61.91 216 ARG A C 1
ATOM 1661 O O . ARG A 1 216 ? -30.443 1.982 5.901 1.00 61.91 216 ARG A O 1
ATOM 1668 N N . GLY A 1 217 ? -29.586 0.955 7.714 1.00 60.56 217 GLY A N 1
ATOM 1669 C CA . GLY A 1 217 ? -30.863 0.547 8.305 1.00 60.56 217 GLY A CA 1
ATOM 1670 C C . GLY A 1 217 ? -31.706 1.746 8.738 1.00 60.56 217 GLY A C 1
ATOM 1671 O O . GLY A 1 217 ? -32.873 1.850 8.352 1.00 60.56 217 GLY A O 1
ATOM 1672 N N . THR A 1 218 ? -31.095 2.703 9.438 1.00 58.62 218 THR A N 1
ATOM 1673 C CA . THR A 1 218 ? -31.766 3.920 9.924 1.00 58.62 218 THR A CA 1
ATOM 1674 C C . THR A 1 218 ? -32.271 4.801 8.776 1.00 58.62 218 THR A C 1
ATOM 1676 O O . THR A 1 218 ? -33.389 5.317 8.825 1.00 58.62 218 THR A O 1
ATOM 1679 N N . THR A 1 219 ? -31.516 4.913 7.676 1.00 56.19 219 THR A N 1
ATOM 1680 C CA . THR A 1 219 ? -31.948 5.675 6.487 1.00 56.19 219 THR A CA 1
ATOM 1681 C C . THR A 1 219 ? -33.154 5.043 5.787 1.00 56.19 219 THR A C 1
ATOM 1683 O O . THR A 1 219 ? -33.987 5.755 5.221 1.00 56.19 219 THR A O 1
ATOM 1686 N N . ARG A 1 220 ? -33.280 3.709 5.816 1.00 49.81 220 ARG A N 1
ATOM 1687 C CA . ARG A 1 220 ? -34.393 3.003 5.166 1.00 49.81 220 ARG A CA 1
ATOM 1688 C C . ARG A 1 220 ? -35.701 3.137 5.948 1.00 49.81 220 ARG A C 1
ATOM 1690 O O . ARG A 1 220 ? -36.749 3.253 5.322 1.00 49.81 220 ARG A O 1
ATOM 1697 N N . ILE A 1 221 ? -35.633 3.176 7.279 1.00 54.88 221 ILE A N 1
ATOM 1698 C CA . ILE A 1 221 ? -36.808 3.338 8.151 1.00 54.88 221 ILE A CA 1
ATOM 1699 C C . ILE A 1 221 ? -37.378 4.762 8.030 1.00 54.88 221 ILE A C 1
ATOM 1701 O O . ILE A 1 221 ? -38.582 4.929 7.851 1.00 54.88 221 ILE A O 1
ATOM 1705 N N . ASN A 1 222 ? -36.523 5.789 7.988 1.00 48.84 222 ASN A N 1
ATOM 1706 C CA . ASN A 1 222 ? -36.982 7.181 7.883 1.00 48.84 222 ASN A CA 1
ATOM 1707 C C . ASN A 1 222 ? -37.600 7.542 6.519 1.00 48.84 222 ASN A C 1
ATOM 1709 O O . ASN A 1 222 ? -38.401 8.469 6.445 1.00 48.84 222 ASN A O 1
ATOM 1713 N N . ARG A 1 223 ? -37.284 6.806 5.444 1.00 49.47 223 ARG A N 1
ATOM 1714 C CA . ARG A 1 223 ? -37.895 7.017 4.116 1.00 49.47 223 ARG A CA 1
ATOM 1715 C C . ARG A 1 223 ? -39.324 6.488 3.997 1.00 49.47 223 ARG A C 1
ATOM 1717 O O . ARG A 1 223 ? -40.027 6.908 3.087 1.00 49.47 223 ARG A O 1
ATOM 1724 N N . HIS A 1 224 ? -39.749 5.576 4.871 1.00 51.75 224 HIS A N 1
ATOM 1725 C CA . HIS A 1 224 ? -41.125 5.073 4.852 1.00 51.75 224 HIS A CA 1
ATOM 1726 C C . HIS A 1 224 ? -42.099 5.906 5.690 1.00 51.75 224 HIS A C 1
ATOM 1728 O O . HIS A 1 224 ? -43.299 5.800 5.466 1.00 51.75 224 HIS A O 1
ATOM 1734 N N . ASN A 1 225 ? -41.601 6.783 6.566 1.00 52.00 225 ASN A N 1
ATOM 1735 C CA . ASN A 1 225 ? -42.439 7.614 7.435 1.00 52.00 225 ASN A CA 1
ATOM 1736 C C . ASN A 1 225 ? -42.623 9.063 6.946 1.00 52.00 225 ASN A C 1
ATOM 1738 O O . ASN A 1 225 ? -43.252 9.847 7.642 1.00 52.00 225 ASN A O 1
ATOM 1742 N N . SER A 1 226 ? -42.102 9.445 5.773 1.00 50.84 226 SER A N 1
ATOM 1743 C CA . SER A 1 226 ? -42.196 10.824 5.253 1.00 50.84 226 SER A CA 1
ATOM 1744 C C . SER A 1 226 ? -43.282 11.030 4.186 1.00 50.84 226 SER A C 1
ATOM 1746 O O . SER A 1 226 ? -43.140 11.914 3.350 1.00 50.84 226 SER A O 1
ATOM 1748 N N . ASN A 1 227 ? -44.326 10.198 4.180 1.00 47.75 227 ASN A N 1
ATOM 1749 C CA . ASN A 1 227 ? -45.456 10.292 3.242 1.00 47.75 227 ASN A CA 1
ATOM 1750 C C . ASN A 1 227 ? -46.745 10.822 3.899 1.00 47.75 227 ASN A C 1
ATOM 1752 O O . ASN A 1 227 ? -47.832 10.595 3.380 1.00 47.75 227 ASN A O 1
ATOM 1756 N N . THR A 1 228 ? -46.643 11.497 5.041 1.00 48.47 228 THR A N 1
ATOM 1757 C CA . THR A 1 228 ? -47.771 12.238 5.611 1.00 48.47 228 THR A CA 1
ATOM 1758 C C . THR A 1 228 ? -47.671 13.688 5.173 1.00 48.47 228 THR A C 1
ATOM 1760 O O . THR A 1 228 ? -46.737 14.389 5.565 1.00 48.47 228 THR A O 1
ATOM 1763 N N . ASP A 1 229 ? -48.616 14.066 4.318 1.00 57.88 229 ASP A N 1
ATOM 1764 C CA . ASP A 1 229 ? -48.954 15.428 3.922 1.00 57.88 229 ASP A CA 1
ATOM 1765 C C . ASP A 1 229 ? -48.992 16.350 5.149 1.00 57.88 229 ASP A C 1
ATOM 1767 O O . ASP A 1 229 ? -49.703 16.034 6.102 1.00 57.88 229 ASP A O 1
ATOM 1771 N N . ASP A 1 230 ? -48.258 17.468 5.138 1.00 50.22 230 ASP A N 1
ATOM 1772 C CA . ASP A 1 230 ? -48.747 18.669 5.821 1.00 50.22 230 ASP A CA 1
ATOM 1773 C C . ASP A 1 230 ? -48.054 19.957 5.359 1.00 50.22 230 ASP A C 1
ATOM 1775 O O . ASP A 1 230 ? -46.824 20.067 5.297 1.00 50.22 230 ASP A O 1
ATOM 1779 N N . ASP A 1 231 ? -48.909 20.923 5.042 1.00 50.34 231 ASP A N 1
ATOM 1780 C CA . ASP A 1 231 ? -48.623 22.299 4.675 1.00 50.34 231 ASP A CA 1
ATOM 1781 C C . ASP A 1 231 ? -48.347 23.116 5.948 1.00 50.34 231 ASP A C 1
ATOM 1783 O O . ASP A 1 231 ? -49.201 23.227 6.825 1.00 50.34 231 ASP A O 1
ATOM 1787 N N . GLY A 1 232 ? -47.176 23.745 6.062 1.00 46.66 232 GLY A N 1
ATOM 1788 C CA . GLY A 1 232 ? -46.906 24.622 7.202 1.00 46.66 232 GLY A CA 1
ATOM 1789 C C . GLY A 1 232 ? -45.553 25.314 7.146 1.00 46.66 232 GLY A C 1
ATOM 1790 O O . GLY A 1 232 ? -44.524 24.725 7.466 1.00 46.66 232 GLY A O 1
ATOM 1791 N N . GLU A 1 233 ? -45.559 26.586 6.748 1.00 50.56 233 GLU A N 1
ATOM 1792 C CA . GLU A 1 233 ? -44.424 27.499 6.880 1.00 50.56 233 GLU A CA 1
ATOM 1793 C C . GLU A 1 233 ? -44.035 27.682 8.353 1.00 50.56 233 GLU A C 1
ATOM 1795 O O . GLU A 1 233 ? -44.739 28.353 9.102 1.00 50.56 233 GLU A O 1
ATOM 1800 N N . GLU A 1 234 ? -42.853 27.208 8.749 1.00 43.09 234 GLU A N 1
ATOM 1801 C CA . GLU A 1 234 ? -42.170 27.754 9.924 1.00 43.09 234 GLU A CA 1
ATOM 1802 C C . GLU A 1 234 ? -40.649 27.811 9.709 1.00 43.09 234 GLU A C 1
ATOM 1804 O O . GLU A 1 234 ? -39.944 26.805 9.610 1.00 43.09 234 GLU A O 1
ATOM 1809 N N . LYS A 1 235 ? -40.130 29.041 9.602 1.00 49.12 235 LYS A N 1
ATOM 1810 C CA . LYS A 1 235 ? -38.699 29.358 9.509 1.00 49.12 235 LYS A CA 1
ATOM 1811 C C . LYS A 1 235 ? -38.059 29.271 10.897 1.00 49.12 235 LYS A C 1
ATOM 1813 O O . LYS A 1 235 ? -37.858 30.288 11.556 1.00 49.12 235 LYS A O 1
ATOM 1818 N N . GLY A 1 236 ? -37.706 28.061 11.314 1.00 40.53 236 GLY A N 1
ATOM 1819 C CA . GLY A 1 236 ? -36.772 27.812 12.412 1.00 40.53 236 GLY A CA 1
ATOM 1820 C C . GLY A 1 236 ? -35.389 27.468 11.862 1.00 40.53 236 GLY A C 1
ATOM 1821 O O . GLY A 1 236 ? -35.264 26.643 10.961 1.00 40.53 236 GLY A O 1
ATOM 1822 N N . CYS A 1 237 ? -34.337 28.105 12.372 1.00 44.66 237 CYS A N 1
ATOM 1823 C CA . CYS A 1 237 ? -32.946 27.765 12.077 1.00 44.66 237 CYS A CA 1
ATOM 1824 C C . CYS A 1 237 ? -32.639 26.337 12.567 1.00 44.66 237 CYS A C 1
ATOM 1826 O O . CYS A 1 237 ? -32.341 26.097 13.735 1.00 44.66 237 CYS A O 1
ATOM 1828 N N . ASP A 1 238 ? -32.765 25.390 11.639 1.00 42.84 238 ASP A N 1
ATOM 1829 C CA . ASP A 1 238 ? -32.830 23.955 11.885 1.00 42.84 238 ASP A CA 1
ATOM 1830 C C . ASP A 1 238 ? -31.444 23.332 12.139 1.00 42.84 238 ASP A C 1
ATOM 1832 O O . ASP A 1 238 ? -30.687 23.002 11.221 1.00 42.84 238 ASP A O 1
ATOM 1836 N N . PHE A 1 239 ? -31.106 23.152 13.416 1.00 38.59 239 PHE A N 1
ATOM 1837 C CA . PHE A 1 239 ? -29.936 22.379 13.843 1.00 38.59 239 PHE A CA 1
ATOM 1838 C C . PHE A 1 239 ? -30.086 20.879 13.499 1.00 38.59 239 PHE A C 1
ATOM 1840 O O . PHE A 1 239 ? -29.089 20.205 13.232 1.00 38.59 239 PHE A O 1
ATOM 1847 N N . ASN A 1 240 ? -31.322 20.364 13.402 1.00 41.38 240 ASN A N 1
ATOM 1848 C CA . ASN A 1 240 ? -31.601 18.985 12.981 1.00 41.38 240 ASN A CA 1
ATOM 1849 C C . ASN A 1 240 ? -31.436 18.789 11.464 1.00 41.38 240 ASN A C 1
ATOM 1851 O O . ASN A 1 240 ? -31.140 17.677 11.021 1.00 41.38 240 ASN A O 1
ATOM 1855 N N . GLY A 1 241 ? -31.545 19.857 10.672 1.00 39.47 241 GLY A N 1
ATOM 1856 C CA . GLY A 1 241 ? -31.282 19.858 9.232 1.00 39.47 241 GLY A CA 1
ATOM 1857 C C . GLY A 1 241 ? -29.825 19.521 8.906 1.00 39.47 241 GLY A C 1
ATOM 1858 O O . GLY A 1 241 ? -29.561 18.696 8.032 1.00 39.47 241 GLY A O 1
ATOM 1859 N N . LYS A 1 242 ? -28.871 20.047 9.691 1.00 41.59 242 LYS A N 1
ATOM 1860 C CA . LYS A 1 242 ? -27.439 19.728 9.538 1.00 41.59 242 LYS A CA 1
ATOM 1861 C C . LYS A 1 242 ? -27.111 18.273 9.887 1.00 41.59 242 LYS A C 1
ATOM 1863 O O . LYS A 1 242 ? -26.329 17.650 9.177 1.00 41.59 242 LYS A O 1
ATOM 1868 N N . ILE A 1 243 ? -27.735 17.706 10.923 1.00 41.31 243 ILE A N 1
ATOM 1869 C CA . ILE A 1 243 ? -27.552 16.289 11.290 1.00 41.31 243 ILE A CA 1
ATOM 1870 C C . ILE A 1 243 ? -28.200 15.369 10.240 1.00 41.31 243 ILE A C 1
ATOM 1872 O O . ILE A 1 243 ? -27.604 14.362 9.853 1.00 41.31 243 ILE A O 1
ATOM 1876 N N . LYS A 1 244 ? -29.376 15.729 9.702 1.00 42.12 244 LYS A N 1
ATOM 1877 C CA . LYS A 1 244 ? -30.023 14.986 8.606 1.00 42.12 244 LYS A CA 1
ATOM 1878 C C . LYS A 1 244 ? -29.188 14.978 7.323 1.00 42.12 244 LYS A C 1
ATOM 1880 O O . LYS A 1 244 ? -29.087 13.920 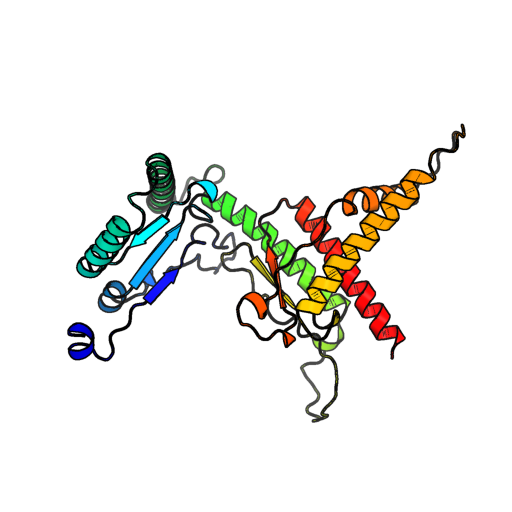6.702 1.00 42.12 244 LYS A O 1
ATOM 1885 N N . ASP A 1 245 ? -28.559 16.092 6.952 1.00 45.31 245 ASP A N 1
ATOM 1886 C CA . ASP A 1 245 ? -27.680 16.152 5.774 1.00 45.31 245 ASP A CA 1
ATOM 1887 C C . ASP A 1 245 ? -26.362 15.386 5.979 1.00 45.31 245 ASP A C 1
ATOM 1889 O O . ASP A 1 245 ? -25.888 14.705 5.061 1.00 45.31 245 ASP A O 1
ATOM 1893 N N . MET A 1 246 ? -25.823 15.378 7.202 1.00 36.12 246 MET A N 1
ATOM 1894 C CA . MET A 1 246 ? -24.648 14.572 7.554 1.00 36.12 246 MET A CA 1
ATOM 1895 C C . MET A 1 246 ? -24.963 13.066 7.476 1.00 36.12 246 MET A C 1
ATOM 1897 O O . MET A 1 246 ? -24.253 12.312 6.811 1.00 36.12 246 MET A O 1
ATOM 1901 N N . HIS A 1 247 ? -26.103 12.624 8.022 1.00 41.12 247 HIS A N 1
ATOM 1902 C CA . HIS A 1 247 ? -26.562 11.231 7.924 1.00 41.12 247 HIS A CA 1
ATOM 1903 C C . HIS A 1 247 ? -26.877 10.789 6.487 1.00 41.12 247 HIS A C 1
ATOM 1905 O O . HIS A 1 247 ? -26.643 9.630 6.133 1.00 41.12 247 HIS A O 1
ATOM 1911 N N . LYS A 1 248 ? -27.393 11.687 5.636 1.00 44.38 248 LYS A N 1
ATOM 1912 C CA . LYS A 1 248 ? -27.676 11.388 4.222 1.00 44.38 248 LYS A CA 1
ATOM 1913 C C . LYS A 1 248 ? -26.386 11.118 3.442 1.00 44.38 248 LYS A C 1
ATOM 1915 O O . LYS A 1 248 ? -26.366 10.201 2.622 1.00 44.38 248 LYS A O 1
ATOM 1920 N N . THR A 1 249 ? -25.314 11.840 3.768 1.00 45.19 249 THR A N 1
ATOM 1921 C CA . THR A 1 249 ? -23.992 11.721 3.130 1.00 45.19 249 THR A CA 1
ATOM 1922 C C . THR A 1 249 ? -23.198 10.516 3.654 1.00 45.19 249 THR A C 1
ATOM 1924 O O . THR A 1 249 ? -22.551 9.822 2.873 1.00 45.19 249 THR A O 1
ATOM 1927 N N . ILE A 1 250 ? -23.326 10.184 4.946 1.00 43.06 250 ILE A N 1
ATOM 1928 C CA . ILE A 1 250 ? -22.682 9.006 5.560 1.00 43.06 250 ILE A CA 1
ATOM 1929 C C . ILE A 1 250 ? -23.363 7.689 5.115 1.00 43.06 250 ILE A C 1
ATOM 1931 O O . ILE A 1 250 ? -22.707 6.656 4.995 1.00 43.06 250 ILE A O 1
ATOM 1935 N N . SER A 1 251 ? -24.663 7.708 4.777 1.00 46.12 251 SER A N 1
ATOM 1936 C CA . SER A 1 251 ? -25.448 6.492 4.475 1.00 46.12 251 SER A CA 1
ATOM 1937 C C . SER A 1 251 ? -25.049 5.683 3.234 1.00 46.12 251 SER A C 1
ATOM 1939 O O . SER A 1 251 ? -25.486 4.536 3.094 1.00 46.12 251 SER A O 1
ATOM 1941 N N . SER A 1 252 ? -24.220 6.226 2.338 1.00 53.38 252 SER A N 1
ATOM 1942 C CA . SER A 1 252 ? -23.775 5.510 1.135 1.00 53.38 252 SER A CA 1
ATOM 1943 C C . SER A 1 252 ? -22.413 4.828 1.263 1.00 53.38 252 SER A C 1
ATOM 1945 O O . SER A 1 252 ? -22.134 3.933 0.463 1.00 53.38 252 SER A O 1
ATOM 1947 N N . TYR A 1 253 ? -21.579 5.183 2.246 1.00 56.41 253 TYR A N 1
ATOM 1948 C CA . TYR A 1 253 ? -20.175 4.760 2.271 1.00 56.41 253 TYR A CA 1
ATOM 1949 C C . TYR A 1 253 ? -19.894 3.781 3.412 1.00 56.41 253 TYR A C 1
ATOM 1951 O O . TYR A 1 253 ? -19.944 4.126 4.587 1.00 56.41 253 TYR A O 1
ATOM 1959 N N . GLY A 1 254 ? -19.606 2.530 3.054 1.00 69.19 254 GLY A N 1
ATOM 1960 C CA . GLY A 1 254 ? -19.035 1.558 3.982 1.00 69.19 254 GLY A CA 1
ATOM 1961 C C . GLY A 1 254 ? -17.524 1.694 4.005 1.00 69.19 254 GLY A C 1
ATOM 1962 O O . GLY A 1 254 ? -16.909 1.906 2.960 1.00 69.19 254 GLY A O 1
ATOM 1963 N N . VAL A 1 255 ? -16.920 1.550 5.182 1.00 82.19 255 VAL A N 1
ATOM 1964 C CA . VAL A 1 255 ? -15.462 1.506 5.304 1.00 82.19 255 VAL A CA 1
ATOM 1965 C C . VAL A 1 255 ? -15.015 0.056 5.162 1.00 82.19 255 VAL A C 1
ATOM 1967 O O . VAL A 1 255 ? -15.234 -0.769 6.046 1.00 82.19 255 VAL A O 1
ATOM 1970 N N . ALA A 1 256 ? -14.400 -0.260 4.026 1.00 85.88 256 ALA A N 1
ATOM 1971 C CA . ALA A 1 256 ? -13.725 -1.533 3.826 1.00 85.88 256 ALA A CA 1
ATOM 1972 C C . ALA A 1 256 ? -12.239 -1.375 4.166 1.00 85.88 256 ALA A C 1
ATOM 1974 O O . ALA A 1 256 ? -11.529 -0.586 3.540 1.00 85.88 256 ALA A O 1
ATOM 1975 N N . VAL A 1 257 ? -11.768 -2.150 5.138 1.00 88.81 257 VAL A N 1
ATOM 1976 C CA . VAL A 1 257 ? -10.350 -2.251 5.505 1.00 88.81 257 VAL A CA 1
ATOM 1977 C C . VAL A 1 257 ? -9.860 -3.679 5.289 1.00 88.81 257 VAL A C 1
ATOM 1979 O O . VAL A 1 257 ? -10.662 -4.608 5.194 1.00 88.81 257 VAL A O 1
ATOM 1982 N N . VAL A 1 258 ? -8.543 -3.861 5.193 1.00 89.12 258 VAL A N 1
ATOM 1983 C CA . VAL A 1 258 ? -7.933 -5.192 5.041 1.00 89.12 258 VAL A CA 1
ATOM 1984 C C . VAL A 1 258 ? -7.223 -5.564 6.345 1.00 89.12 258 VAL A C 1
ATOM 1986 O O . VAL A 1 258 ? -6.413 -4.755 6.797 1.00 89.12 258 VAL A O 1
ATOM 1989 N N . PRO A 1 259 ? -7.476 -6.744 6.938 1.00 90.38 259 PRO A N 1
ATOM 1990 C CA . PRO A 1 259 ? -6.784 -7.164 8.154 1.00 90.38 259 PRO A CA 1
ATOM 1991 C C . PRO A 1 259 ? -5.315 -7.447 7.852 1.00 90.38 259 PRO A C 1
ATOM 1993 O O . PRO A 1 259 ? -4.972 -7.855 6.736 1.00 90.38 259 PRO A O 1
ATOM 1996 N N . LEU A 1 260 ? -4.436 -7.243 8.831 1.00 90.00 260 LEU A N 1
ATOM 1997 C CA . LEU A 1 260 ? -3.018 -7.545 8.652 1.00 90.00 260 LEU A CA 1
ATOM 1998 C C . LEU A 1 260 ? -2.718 -9.043 8.747 1.00 90.00 260 LEU A C 1
ATOM 2000 O O . LEU A 1 260 ? -1.731 -9.489 8.160 1.00 90.00 260 LEU A O 1
ATOM 2004 N N . SER A 1 261 ? -3.602 -9.834 9.354 1.00 89.25 261 SER A N 1
ATOM 2005 C CA . SER A 1 261 ? -3.570 -11.299 9.311 1.00 89.25 261 SER A CA 1
ATOM 2006 C C . SER A 1 261 ? -3.619 -11.855 7.883 1.00 89.25 261 SER A C 1
ATOM 2008 O O . SER A 1 261 ? -2.958 -12.849 7.582 1.00 89.25 261 SER A O 1
ATOM 2010 N N . ALA A 1 262 ? -4.252 -11.146 6.937 1.00 90.12 262 ALA A N 1
ATOM 2011 C CA . ALA A 1 262 ? -4.193 -11.484 5.508 1.00 90.12 262 ALA A CA 1
ATOM 2012 C C . ALA A 1 262 ? -2.781 -11.343 4.893 1.00 90.12 262 ALA A C 1
ATOM 2014 O O . ALA A 1 262 ? -2.531 -11.842 3.796 1.00 90.12 262 ALA A O 1
ATOM 2015 N N . PHE A 1 263 ? -1.859 -10.677 5.594 1.00 90.44 263 PHE A N 1
ATOM 2016 C CA . PHE A 1 263 ? -0.441 -10.539 5.250 1.00 90.44 263 PHE A CA 1
ATOM 2017 C C . PHE A 1 263 ? 0.461 -11.365 6.180 1.00 90.44 263 PHE A C 1
ATOM 2019 O O . PHE A 1 263 ? 1.648 -11.074 6.290 1.00 90.44 263 PHE A O 1
ATOM 2026 N N . SER A 1 264 ? -0.083 -12.407 6.825 1.00 93.19 264 SER A N 1
ATOM 2027 C CA . SER A 1 264 ? 0.640 -13.292 7.758 1.00 93.19 264 SER A CA 1
ATOM 2028 C C . SER A 1 264 ? 1.182 -12.593 9.012 1.00 93.19 264 SER A C 1
ATOM 2030 O O . SER A 1 264 ? 2.146 -13.060 9.615 1.00 93.19 264 SER A O 1
ATOM 2032 N N . MET A 1 265 ? 0.573 -11.473 9.408 1.00 89.62 265 MET A N 1
ATOM 2033 C CA . MET A 1 265 ? 0.822 -10.853 10.711 1.00 89.62 265 MET A CA 1
ATOM 2034 C C . MET A 1 265 ? -0.053 -11.516 11.782 1.00 89.62 265 MET A C 1
ATOM 2036 O O . MET A 1 265 ? -1.082 -12.109 11.466 1.00 89.62 265 MET A O 1
ATOM 2040 N N . ASP A 1 266 ? 0.334 -11.395 13.050 1.00 91.25 266 ASP A N 1
ATOM 2041 C CA . ASP A 1 266 ? -0.483 -11.886 14.163 1.00 91.25 266 ASP A CA 1
ATOM 2042 C C . ASP A 1 266 ? -1.815 -11.113 14.240 1.00 91.25 266 ASP A C 1
ATOM 2044 O O . ASP A 1 266 ? -1.834 -9.883 14.341 1.00 91.25 266 ASP A O 1
ATOM 2048 N N . GLU A 1 267 ? -2.934 -11.841 14.200 1.00 91.19 267 GLU A N 1
ATOM 2049 C CA . GLU A 1 267 ? -4.295 -11.298 14.273 1.00 91.19 267 GLU A CA 1
ATOM 2050 C C . GLU A 1 267 ? -4.553 -10.530 15.577 1.00 91.19 267 GLU A C 1
ATOM 2052 O O . GLU A 1 267 ? -5.320 -9.564 15.582 1.00 91.19 267 GLU A O 1
ATOM 2057 N N . LYS A 1 268 ? -3.852 -10.885 16.665 1.00 90.00 268 LYS A N 1
ATOM 2058 C CA . LYS A 1 268 ? -3.943 -10.225 17.980 1.00 90.00 268 LYS A CA 1
ATOM 2059 C C . LYS A 1 268 ? -3.324 -8.832 18.000 1.00 90.00 268 LYS A C 1
ATOM 2061 O O . LYS A 1 268 ? -3.460 -8.084 18.974 1.00 90.00 268 LYS A O 1
ATOM 2066 N N . LEU A 1 269 ? -2.625 -8.457 16.928 1.00 85.38 269 LEU A N 1
ATOM 2067 C CA . LEU A 1 269 ? -2.212 -7.076 16.744 1.00 85.38 269 LEU A CA 1
ATOM 2068 C C . LEU A 1 269 ? -3.422 -6.178 16.480 1.00 85.38 269 LEU A C 1
ATOM 2070 O O . LEU A 1 269 ? -3.317 -4.989 16.754 1.00 85.38 269 LEU A O 1
ATOM 2074 N N . CYS A 1 270 ? -4.560 -6.701 16.009 1.00 86.75 270 CYS A N 1
ATOM 2075 C CA . CYS A 1 270 ? -5.756 -5.914 15.678 1.00 86.75 270 CYS A CA 1
ATOM 2076 C C . CYS A 1 270 ? -5.447 -4.771 14.696 1.00 86.75 270 CYS A C 1
ATOM 2078 O O . CYS A 1 270 ? -5.970 -3.662 14.824 1.00 86.75 270 CYS A O 1
ATOM 2080 N N . MET A 1 271 ? -4.532 -5.010 13.752 1.00 88.56 271 MET A N 1
ATOM 2081 C CA . MET A 1 271 ? -4.112 -4.016 12.772 1.00 88.56 271 MET A CA 1
ATOM 2082 C C . MET A 1 271 ? -4.855 -4.194 11.455 1.00 88.56 271 MET A C 1
ATOM 2084 O O . MET A 1 271 ? -5.049 -5.306 10.970 1.00 88.56 271 MET A O 1
ATOM 2088 N N . VAL A 1 272 ? -5.203 -3.075 10.831 1.00 88.75 272 VAL A N 1
ATOM 2089 C CA . VAL A 1 272 ? -5.812 -3.040 9.504 1.00 88.75 272 VAL A CA 1
ATOM 2090 C C . VAL A 1 272 ? -5.079 -2.064 8.593 1.00 88.75 272 VAL A C 1
ATOM 2092 O O . VAL A 1 272 ? -4.504 -1.065 9.029 1.00 88.75 272 VAL A O 1
ATOM 2095 N N . ARG A 1 273 ? -5.115 -2.350 7.293 1.00 91.25 273 ARG A N 1
ATOM 2096 C CA . ARG A 1 273 ? -4.581 -1.499 6.234 1.00 91.25 273 ARG A CA 1
ATOM 2097 C C . ARG A 1 273 ? -5.700 -0.658 5.627 1.00 91.25 273 ARG A C 1
ATOM 2099 O O . ARG A 1 273 ? -6.646 -1.199 5.050 1.00 91.25 273 ARG A O 1
ATOM 2106 N N . ILE A 1 274 ? -5.536 0.657 5.695 1.00 91.31 274 ILE A N 1
ATOM 2107 C CA . ILE A 1 274 ? -6.428 1.678 5.141 1.00 91.31 274 ILE A CA 1
ATOM 2108 C C . ILE A 1 274 ? -5.845 2.164 3.811 1.00 91.31 274 ILE A C 1
ATOM 2110 O O . ILE A 1 274 ? -4.668 2.516 3.728 1.00 91.31 274 ILE A O 1
ATOM 2114 N N . CYS A 1 275 ? -6.657 2.164 2.752 1.00 92.88 275 CYS A N 1
ATOM 2115 C CA . CYS A 1 275 ? -6.280 2.720 1.455 1.00 92.88 275 CYS A CA 1
ATOM 2116 C C . CYS A 1 275 ? -6.617 4.212 1.410 1.00 92.88 275 CYS A C 1
ATOM 2118 O O . CYS A 1 275 ? -7.779 4.588 1.530 1.00 92.88 275 CYS A O 1
ATOM 2120 N N . CYS A 1 276 ? -5.614 5.052 1.182 1.00 92.19 276 CYS A N 1
ATOM 2121 C CA . CYS A 1 276 ? -5.770 6.499 1.076 1.00 92.19 276 CYS A CA 1
ATOM 2122 C C . CYS A 1 276 ? -5.911 6.974 -0.378 1.00 92.19 276 CYS A C 1
ATOM 2124 O O . CYS A 1 276 ? -6.074 8.166 -0.602 1.00 92.19 276 CYS A O 1
ATOM 2126 N N . ALA A 1 277 ? -5.839 6.080 -1.372 1.00 91.00 277 ALA A N 1
ATOM 2127 C CA . ALA A 1 277 ? -5.980 6.403 -2.797 1.00 91.00 277 ALA A CA 1
ATOM 2128 C C . ALA A 1 277 ? -7.455 6.550 -3.220 1.00 91.00 277 ALA A C 1
ATOM 2130 O O . ALA A 1 277 ? -7.938 5.827 -4.089 1.00 91.00 277 ALA A O 1
ATOM 2131 N N . VAL A 1 278 ? -8.170 7.460 -2.563 1.00 91.06 278 VAL A N 1
ATOM 2132 C CA . VAL A 1 278 ? -9.571 7.812 -2.836 1.00 91.06 278 VAL A CA 1
ATOM 2133 C C . VAL A 1 278 ? -9.736 9.334 -2.814 1.00 91.06 278 VAL A C 1
ATOM 2135 O O . VAL A 1 278 ? -8.807 10.069 -2.454 1.00 91.06 278 VAL A O 1
ATOM 2138 N N . ASP A 1 279 ? -10.904 9.830 -3.210 1.00 92.19 279 ASP A N 1
ATOM 2139 C CA . ASP A 1 279 ? -11.221 11.254 -3.097 1.00 92.19 279 ASP A CA 1
ATOM 2140 C C . ASP A 1 279 ? -11.194 11.718 -1.638 1.00 92.19 279 ASP A C 1
ATOM 2142 O O . ASP A 1 279 ? -11.552 10.967 -0.730 1.00 92.19 279 ASP A O 1
ATOM 2146 N N . MET A 1 280 ? -10.753 12.962 -1.407 1.00 93.38 280 MET A N 1
ATOM 2147 C CA . MET A 1 280 ? -10.594 13.492 -0.047 1.00 93.38 280 MET A CA 1
ATOM 2148 C C . MET A 1 280 ? -11.911 13.481 0.727 1.00 93.38 280 MET A C 1
ATOM 2150 O O . MET A 1 280 ? -11.903 13.089 1.883 1.00 93.38 280 MET A O 1
ATOM 2154 N N . ASP A 1 281 ? -13.033 13.826 0.097 1.00 91.94 281 ASP A N 1
ATOM 2155 C CA . ASP A 1 281 ? -14.340 13.829 0.767 1.00 91.94 281 ASP A CA 1
ATOM 2156 C C . ASP A 1 281 ? -14.757 12.418 1.204 1.00 91.94 281 ASP A C 1
ATOM 2158 O O . ASP A 1 281 ? -15.253 12.217 2.311 1.00 91.94 281 ASP A O 1
ATOM 2162 N N . VAL A 1 282 ? -14.486 11.412 0.363 1.00 89.94 282 VAL A N 1
ATOM 2163 C CA . VAL A 1 282 ? -14.711 9.999 0.701 1.00 89.94 282 VAL A CA 1
ATOM 2164 C C . VAL A 1 282 ? -13.803 9.578 1.856 1.00 89.94 282 VAL A C 1
ATOM 2166 O O . VAL A 1 282 ? -14.249 8.873 2.759 1.00 89.94 282 VAL A O 1
ATOM 2169 N N . LEU A 1 283 ? -12.548 10.033 1.855 1.00 92.88 283 LEU A N 1
ATOM 2170 C CA . LEU A 1 283 ? -11.589 9.757 2.921 1.00 92.88 283 LEU A CA 1
ATOM 2171 C C . LEU A 1 283 ? -12.002 10.402 4.251 1.00 92.88 283 LEU A C 1
ATOM 2173 O O . LEU A 1 283 ? -11.919 9.744 5.283 1.00 92.88 283 LEU A O 1
ATOM 2177 N N . CYS A 1 284 ? -12.481 11.650 4.227 1.00 93.62 284 CYS A N 1
ATOM 2178 C CA . CYS A 1 284 ? -13.024 12.352 5.391 1.00 93.62 284 CYS A CA 1
ATOM 2179 C C . CYS A 1 284 ? -14.201 11.578 5.990 1.00 93.62 284 CYS A C 1
ATOM 2181 O O . CYS A 1 284 ? -14.142 11.190 7.154 1.00 93.62 284 CYS A O 1
ATOM 2183 N N . ASN A 1 285 ? -15.201 11.251 5.165 1.00 88.94 285 ASN A N 1
ATOM 2184 C CA . ASN A 1 285 ? -16.373 10.490 5.600 1.00 88.94 285 ASN A CA 1
ATOM 2185 C C . ASN A 1 285 ? -15.987 9.115 6.170 1.00 88.94 285 ASN A C 1
ATOM 2187 O O . ASN A 1 285 ? -16.550 8.671 7.167 1.00 88.94 285 ASN A O 1
ATOM 2191 N N . ALA A 1 286 ? -15.016 8.431 5.554 1.00 91.06 286 ALA A N 1
ATOM 2192 C CA . ALA A 1 286 ? -14.523 7.153 6.058 1.00 91.06 286 ALA A CA 1
ATOM 2193 C C . ALA A 1 286 ? -13.855 7.296 7.434 1.00 91.06 286 ALA A C 1
ATOM 2195 O O . ALA A 1 286 ? -14.081 6.459 8.307 1.00 91.06 286 ALA A O 1
ATOM 2196 N N . MET A 1 287 ? -13.066 8.354 7.645 1.00 93.00 287 MET A N 1
ATOM 2197 C CA . MET A 1 287 ? -12.449 8.626 8.944 1.00 93.00 287 MET A CA 1
ATOM 2198 C C . MET A 1 287 ? -13.479 8.981 10.015 1.00 93.00 287 MET A C 1
ATOM 2200 O O . MET A 1 287 ? -13.328 8.524 11.143 1.00 93.00 287 MET A O 1
ATOM 2204 N N . ASP A 1 288 ? -14.541 9.711 9.669 1.00 91.88 288 ASP A N 1
ATOM 2205 C CA . ASP A 1 288 ? -15.633 10.016 10.601 1.00 91.88 288 ASP A CA 1
ATOM 2206 C C . ASP A 1 288 ? -16.340 8.733 11.063 1.00 91.88 288 ASP A C 1
ATOM 2208 O O . ASP A 1 288 ? -16.568 8.543 12.255 1.00 91.88 288 ASP A O 1
ATOM 2212 N N . VAL A 1 289 ? -16.605 7.796 10.143 1.00 88.62 289 VAL A N 1
ATOM 2213 C CA . VAL A 1 289 ? -17.179 6.485 10.493 1.00 88.62 289 VAL A CA 1
ATOM 2214 C C . VAL A 1 289 ? -16.237 5.684 11.393 1.00 88.62 289 VAL A C 1
ATOM 2216 O O . VAL A 1 289 ? -16.688 5.120 12.388 1.00 88.62 289 VAL A O 1
ATOM 2219 N N . ILE A 1 290 ? -14.941 5.623 11.065 1.00 90.06 290 ILE A N 1
ATOM 2220 C CA . ILE A 1 290 ? -13.943 4.931 11.899 1.00 90.06 290 ILE A CA 1
ATOM 2221 C C . ILE A 1 290 ? -13.937 5.522 13.314 1.00 90.06 290 ILE A C 1
ATOM 2223 O O . ILE A 1 290 ? -13.949 4.776 14.292 1.00 90.06 290 ILE A O 1
ATOM 2227 N N . GLU A 1 291 ? -13.943 6.848 13.417 1.00 90.88 291 GLU A N 1
ATOM 2228 C CA . GLU A 1 291 ? -13.932 7.572 14.682 1.00 90.88 291 GLU A CA 1
ATOM 2229 C C . GLU A 1 291 ? -15.168 7.264 15.533 1.00 90.88 291 GLU A C 1
ATOM 2231 O O . GLU A 1 291 ? -15.011 6.889 16.694 1.00 90.88 291 GLU A O 1
ATOM 2236 N N . SER A 1 292 ? -16.373 7.315 14.953 1.00 88.81 292 SER A N 1
ATOM 2237 C CA . SER A 1 292 ? -17.615 6.980 15.664 1.00 88.81 292 SER A CA 1
ATOM 2238 C C . SER A 1 292 ? -17.658 5.526 16.145 1.00 88.81 292 SER A C 1
ATOM 2240 O O . SER A 1 292 ? -18.188 5.244 17.217 1.00 88.81 292 SER A O 1
ATOM 2242 N N . VAL A 1 293 ? -17.100 4.583 15.376 1.00 87.19 293 VAL A N 1
ATOM 2243 C CA . VAL A 1 293 ? -17.019 3.169 15.792 1.00 87.19 293 VAL A CA 1
ATOM 2244 C C . VAL A 1 293 ? -16.090 2.996 16.986 1.00 87.19 293 VAL A C 1
ATOM 2246 O O . VAL A 1 293 ? -16.415 2.256 17.914 1.00 87.19 293 VAL A O 1
ATOM 2249 N N . VAL A 1 294 ? -14.947 3.683 16.970 1.00 87.00 294 VAL A N 1
ATOM 2250 C CA . VAL A 1 294 ? -14.008 3.676 18.096 1.00 87.00 294 VAL A CA 1
ATOM 2251 C C . VAL A 1 294 ? -14.641 4.315 19.330 1.00 87.00 294 VAL A C 1
ATOM 2253 O O . VAL A 1 294 ? -14.544 3.739 20.408 1.00 87.00 294 VAL A O 1
ATOM 2256 N N . GLU A 1 295 ? -15.332 5.443 19.177 1.00 87.25 295 GLU A N 1
ATOM 2257 C CA . GLU A 1 295 ? -16.031 6.126 20.271 1.00 87.25 295 GLU A CA 1
ATOM 2258 C C . GLU A 1 295 ? -17.070 5.220 20.944 1.00 87.25 295 GLU A C 1
ATOM 2260 O O . GLU A 1 295 ? -16.980 4.974 22.146 1.00 87.25 295 GLU A O 1
ATOM 2265 N N . ALA A 1 296 ? -17.969 4.614 20.163 1.00 85.31 296 ALA A N 1
ATOM 2266 C CA . ALA A 1 296 ? -19.001 3.718 20.687 1.00 85.31 296 ALA A CA 1
ATOM 2267 C C . ALA A 1 296 ? -18.419 2.478 21.393 1.00 85.31 296 ALA A C 1
ATOM 2269 O O . ALA A 1 296 ? -18.960 1.998 22.391 1.00 85.31 296 ALA A O 1
ATOM 2270 N N . ALA A 1 297 ? -17.306 1.937 20.889 1.00 82.81 297 ALA A N 1
ATOM 2271 C CA . ALA A 1 297 ? -16.623 0.828 21.549 1.00 82.81 297 ALA A CA 1
ATOM 2272 C C . ALA A 1 297 ? -16.010 1.257 22.889 1.00 82.81 297 ALA A C 1
ATOM 2274 O O . ALA A 1 297 ? -16.092 0.511 23.865 1.00 82.81 297 ALA A O 1
ATOM 2275 N N . MET A 1 298 ? -15.427 2.456 22.949 1.00 82.25 298 MET A N 1
ATOM 2276 C CA . MET A 1 298 ? -14.848 3.008 24.173 1.00 82.25 298 MET A CA 1
ATOM 2277 C C . MET A 1 298 ? -15.911 3.293 25.238 1.00 82.25 298 MET A C 1
ATOM 2279 O O . MET A 1 298 ? -15.704 2.933 26.395 1.00 82.25 298 MET A O 1
ATOM 2283 N N . GLU A 1 299 ? -17.061 3.855 24.861 1.00 83.69 299 GLU A N 1
ATOM 2284 C CA . GLU A 1 299 ? -18.200 4.062 25.770 1.00 83.69 299 GLU A CA 1
ATOM 2285 C C . GLU A 1 299 ? -18.654 2.743 26.408 1.00 83.69 299 GLU A C 1
ATOM 2287 O O . GLU A 1 299 ? -18.754 2.639 27.630 1.00 83.69 299 GLU A O 1
ATOM 2292 N N . LYS A 1 300 ? -18.806 1.689 25.598 1.00 78.00 300 LYS A N 1
ATOM 2293 C CA . LYS A 1 300 ? -19.182 0.355 26.085 1.00 78.00 300 LYS A CA 1
ATOM 2294 C C . LYS A 1 300 ? -18.159 -0.237 27.063 1.00 78.00 300 LYS A C 1
ATOM 2296 O O . LYS A 1 300 ? -18.538 -0.931 28.003 1.00 78.00 300 LYS A O 1
ATOM 2301 N N . HIS A 1 301 ? -16.864 0.011 26.855 1.00 76.75 301 HIS A N 1
ATOM 2302 C CA . HIS A 1 301 ? -15.820 -0.418 27.799 1.00 76.75 301 HIS A CA 1
ATOM 2303 C C . HIS A 1 301 ? -15.879 0.350 29.123 1.00 76.75 301 HIS A C 1
ATOM 2305 O O . HIS A 1 301 ? -15.560 -0.227 30.160 1.00 76.75 301 HIS A O 1
ATOM 2311 N N . HIS A 1 302 ? -16.285 1.623 29.106 1.00 76.94 302 HIS A N 1
ATOM 2312 C CA . HIS A 1 302 ? -16.475 2.414 30.323 1.00 76.94 302 HIS A CA 1
ATOM 2313 C C . HIS A 1 302 ? -17.684 1.958 31.141 1.00 76.94 302 HIS A C 1
ATOM 2315 O O . HIS A 1 302 ? -17.595 1.949 32.360 1.00 76.94 302 HIS A O 1
ATOM 2321 N N . GLU A 1 303 ? -18.775 1.535 30.499 1.00 80.38 303 GLU A N 1
ATOM 2322 C CA . GLU A 1 303 ? -19.960 1.002 31.193 1.00 80.38 303 GLU A CA 1
ATOM 2323 C C . GLU A 1 303 ? -19.706 -0.338 31.902 1.00 80.38 303 GLU A C 1
ATOM 2325 O O . GLU A 1 303 ? -20.420 -0.691 32.839 1.00 80.38 303 GLU A O 1
ATOM 2330 N N . LEU A 1 304 ? -18.713 -1.106 31.444 1.00 67.69 304 LEU A N 1
ATOM 2331 C CA . LEU A 1 304 ? -18.363 -2.414 32.008 1.00 67.69 304 LEU A CA 1
ATOM 2332 C C . LEU A 1 304 ? -17.399 -2.336 33.204 1.00 67.69 304 LEU A C 1
ATOM 2334 O O . LEU A 1 304 ? -17.162 -3.368 33.835 1.00 67.69 304 LEU A O 1
ATOM 2338 N N . LYS A 1 305 ? -16.828 -1.160 33.490 1.00 64.00 305 LYS A N 1
ATOM 2339 C CA . LYS A 1 305 ? -15.917 -0.919 34.619 1.00 64.00 305 LYS A CA 1
ATOM 2340 C C . LYS A 1 305 ? -16.649 -0.271 35.787 1.00 64.00 305 LYS A C 1
ATOM 2342 O O . LYS A 1 305 ? -16.360 -0.688 36.929 1.00 64.00 305 LYS A O 1
#

pLDDT: mean 74.45, std 18.32, range [36.12, 95.25]

Sequence (305 aa):
EKQLILYPDSFSVLLDEVYTGIDGDVGYEGGGGHASILKYASPALRNVIFITLSISKGLGGAPGARAGFVACTDTRLMDHVSKIQMATGANISVLSQQLLGASLNYVLSSFNAGQHAQEKEEEEGNVLKTIRCHYYKRTNYVCHRLEEMGKRFYPTIMGVANDKDDGGDDDVILPHLLFCPKRSQGTFYVLGQFKCLGPTDIDVIHAFRDAYKTVRGTTRINRHNSNTDDDGEEKGCDFNGKIKDMHKTISSYGVAVVPLSAFSMDEKLCMVRICCAVDMDVLCNAMDVIESVVEAAMEKHHELK

Secondary structure (DSSP, 8-state):
-HHHHH-TT---EEEE-TTTT----SS-TTPPPP--GGGT--HHHHTTEEEEEETTTTTTS-GGG--EEEE-S-HHHHHHHHHHHHHHT-PPPHHHHHHHHHHHHHHHHHHHHTTT-TTT--SS--HHHHHHHHHHHHHHHHHHHHHHHHHHH-TTTTT-TTS-----------------TTS--S-SEEEEE-GGG-SSHHHHHHHHHHHHHHHHHHHHHHTTS-------------HHHHHHHHHHHHTT-----EEGGGGT--GGG-EEEEE--S-HHHHHHHHHHHHHHHHHHHHHHHHT-

Organism: NCBI:txid49249

Foldseek 3Di:
DVVCVVCVPDDAAEAEPQLPLLFADDDDPPDDTDDPCCVVDDPVNQQRYKYKYDLVHRLPVCVVLPDIDIDGPNVVVVVVVVVCCVVPPNDRDPVSVVSNVVSVVLVVVVVVVVVPCPDPDPDDDDVSSVSNVLLQVLQVVLVVLLVVLCCVLPVPPVPPPPDDPDDDPDPPPDPPQDDPPPGDRGDQKDKGFQVLQDQFLVSVQVLLQVLLVVLLVVVVVVVVPPPDDDDDDDDDPDPVVVVVVLSVLLNPDGQDWAQCVVVVDGRSRSMTMHGSPDDPVNSVSNSVSSSVSSVVSSVVVVVVD